Protein AF-0000000084497893 (afdb_homodimer)

Sequence (274 aa):
MIKIQNDPINIEDIQREIKDDYSGADVIFLGTVRKTDESKKNIKALYYESYDAMAEKSINKIIDDAKKMYDINKVCVIQRKGYVRLNEISIGIGVSSFHRKDAFMACEYIIDKIKELPPIWKKDIYDDGTEEWKSELMIKIQNDPINIEDIQREIKDDYSGADVIFLGTVRKTDESKKNIKALYYESYDAMAEKSINKIIDDAKKMYDINKVCVIQRKGYVRLNEISIGIGVSSFHRKDAFMACEYIIDKIKELPPIWKKDIYDDGTEEWKSEL

Solvent-accessible surface area (backbone atoms only — not comparable to full-atom values): 13638 Å² total; per-residue (Å²): 90,79,46,76,39,68,62,83,75,54,69,65,59,39,53,61,66,21,62,48,58,60,23,28,16,35,27,34,41,34,34,27,34,27,34,47,59,98,82,45,77,48,38,46,29,37,35,31,46,60,46,58,72,61,37,51,54,52,50,49,51,47,51,53,51,37,52,74,75,27,69,53,75,33,51,28,38,39,37,42,31,42,79,39,45,55,65,35,56,44,32,39,36,22,18,11,2,58,41,56,67,35,10,49,52,38,45,53,50,44,54,58,53,57,54,64,40,83,44,55,43,42,28,43,29,32,71,86,68,51,70,45,78,47,66,78,113,90,80,46,76,38,68,62,83,72,53,68,64,59,40,53,62,68,22,61,48,58,58,22,28,15,34,26,35,41,35,34,27,34,27,34,47,58,99,84,44,77,47,37,44,29,37,35,29,48,62,48,58,71,62,38,53,53,51,49,48,51,47,50,53,52,37,54,74,75,28,70,54,76,33,51,28,40,38,37,42,31,43,78,40,44,55,64,35,56,46,30,39,36,23,19,11,3,57,43,54,66,35,10,48,52,38,44,54,51,45,53,58,53,58,53,64,41,80,44,56,45,42,27,43,29,32,73,86,67,51,68,43,78,48,66,79,115

Organism: NCBI:txid312540

Foldseek 3Di:
DEEEEADFDDVVVQVVQADDPQFPAKDKDFDFAAQDDPPDGGFFWKAKFFPPVVLVVQLVVLLVVLVVVAAWDGKYKYAHHGIHGHGTTGIMMMTTHNDHVSRVVSRVSSVVSSLQDDRMWMWTAGPVGDIDTDRSD/DEEEEADFDDVVVQVVQADDPQFPAKDKDFDFAAQDDPPDGGFFWKAKFFPPVVLVVQLVVLLVVLVVVAAWDGKYKYAHHGIHGGGTTRIMMMTTHNDHVSRVVSRVSSVVVSLQDDGMWMWTAGPVGDIGTDRSD

Radius of gyration: 19.09 Å; Cα contacts (8 Å, |Δi|>4): 664; chains: 2; bounding box: 38×56×39 Å

InterPro domains:
  IPR003448 Molybdopterin biosynthesis MoaE [PF02391] (4-116)
  IPR003448 Molybdopterin biosynthesis MoaE [cd00756] (9-134)
  IPR036563 Molybdopterin biosynthesis MoaE subunit superfamily [G3DSA:3.90.1170.40] (1-137)
  IPR036563 Molybdopterin biosynthesis MoaE subunit superfamily [SSF54690] (2-135)

Nearest PDB structures (foldseek):
  4ap8-assembly1_A  TM=9.698E-01  e=1.129E-14  Homo sapiens
  2q5w-assembly1_E  TM=9.404E-01  e=1.846E-14  Staphylococcus aureus
  6jbz-assembly1_C  TM=8.705E-01  e=2.837E-14  Mycobacterium tuberculosis
  2omd-assembly1_B  TM=9.255E-01  e=2.839E-12  Aquifex aeolicus VF5
  2omd-assembly1_A  TM=9.201E-01  e=3.019E-12  Aquifex aeolicus VF5

Structure (mmCIF, N/CA/C/O backbone):
data_AF-0000000084497893-model_v1
#
loop_
_entity.id
_entity.type
_entity.pdbx_description
1 polymer 'Molybdenum cofactor biosynthesis protein MoaE'
#
loop_
_atom_site.group_PDB
_atom_site.id
_atom_site.type_symbol
_atom_site.label_atom_id
_atom_site.label_alt_id
_atom_site.label_comp_id
_atom_site.label_asym_id
_atom_site.label_entity_id
_atom_site.label_seq_id
_atom_site.pdbx_PDB_ins_code
_atom_site.Cartn_x
_atom_site.Cartn_y
_atom_site.Cartn_z
_atom_site.occupancy
_atom_site.B_iso_or_equiv
_atom_site.auth_seq_id
_atom_site.auth_comp_id
_atom_site.auth_asym_id
_atom_site.auth_atom_id
_atom_site.pdbx_PDB_model_num
ATOM 1 N N . MET A 1 1 ? 15.477 -5.523 -2.762 1 95.44 1 MET A N 1
ATOM 2 C CA . MET A 1 1 ? 15.414 -6.879 -2.221 1 95.44 1 MET A CA 1
ATOM 3 C C . MET A 1 1 ? 14.32 -7.691 -2.914 1 95.44 1 MET A C 1
ATOM 5 O O . MET A 1 1 ? 13.211 -7.199 -3.117 1 95.44 1 MET A O 1
ATOM 9 N N . ILE A 1 2 ? 14.688 -8.891 -3.279 1 98.44 2 ILE A N 1
ATOM 10 C CA . ILE A 1 2 ? 13.734 -9.828 -3.859 1 98.44 2 ILE A CA 1
ATOM 11 C C . ILE A 1 2 ? 13.773 -11.148 -3.09 1 98.44 2 ILE A C 1
ATOM 13 O O . ILE A 1 2 ? 14.844 -11.711 -2.859 1 98.44 2 ILE A O 1
ATOM 17 N N . LYS A 1 3 ? 12.695 -11.672 -2.68 1 98.25 3 LYS A N 1
ATOM 18 C CA . LYS A 1 3 ? 12.594 -12.977 -2.027 1 98.25 3 LYS A CA 1
ATOM 19 C C . LYS A 1 3 ? 11.438 -13.789 -2.598 1 98.25 3 LYS A C 1
ATOM 21 O O . LYS A 1 3 ? 10.336 -13.273 -2.773 1 98.25 3 LYS A O 1
ATOM 26 N N . ILE A 1 4 ? 11.68 -14.898 -2.9 1 98.12 4 ILE A N 1
ATOM 27 C CA . ILE A 1 4 ? 10.672 -15.914 -3.18 1 98.12 4 ILE A CA 1
ATOM 28 C C . ILE A 1 4 ? 10.68 -16.969 -2.074 1 98.12 4 ILE A C 1
ATOM 30 O O . ILE A 1 4 ? 11.703 -17.609 -1.83 1 98.12 4 ILE A O 1
ATOM 34 N N . GLN A 1 5 ? 9.516 -17.172 -1.462 1 98.5 5 GLN A N 1
ATOM 35 C CA . GLN A 1 5 ? 9.578 -17.969 -0.237 1 98.5 5 GLN A CA 1
ATOM 36 C C . GLN A 1 5 ? 8.273 -18.719 -0.003 1 98.5 5 GLN A C 1
ATOM 38 O O . GLN A 1 5 ? 7.23 -18.359 -0.554 1 98.5 5 GLN A O 1
ATOM 43 N N . ASN A 1 6 ? 8.328 -19.734 0.929 1 98.12 6 ASN A N 1
ATOM 44 C CA . ASN A 1 6 ? 7.137 -20.484 1.33 1 98.12 6 ASN A CA 1
ATOM 45 C C . ASN A 1 6 ? 6.457 -19.859 2.541 1 98.12 6 ASN A C 1
ATOM 47 O O . ASN A 1 6 ? 5.238 -19.953 2.695 1 98.12 6 ASN A O 1
ATOM 51 N N . ASP A 1 7 ? 7.184 -19.203 3.34 1 98.25 7 ASP A N 1
ATOM 52 C CA . ASP A 1 7 ? 6.684 -18.656 4.598 1 98.25 7 ASP A CA 1
ATOM 53 C C . ASP A 1 7 ? 5.746 -17.484 4.352 1 98.25 7 ASP A C 1
ATOM 55 O O . ASP A 1 7 ? 5.883 -16.766 3.354 1 98.25 7 ASP A O 1
ATOM 59 N N . PRO A 1 8 ? 4.828 -17.266 5.301 1 98.56 8 PRO A N 1
ATOM 60 C CA . PRO A 1 8 ? 3.932 -16.125 5.18 1 98.56 8 PRO A CA 1
ATOM 61 C C . PRO A 1 8 ? 4.684 -14.797 5.062 1 98.56 8 PRO A C 1
ATOM 63 O O . PRO A 1 8 ? 5.754 -14.633 5.656 1 98.56 8 PRO A O 1
ATOM 66 N N . ILE A 1 9 ? 4.184 -13.875 4.328 1 98.69 9 ILE A N 1
ATOM 67 C CA . ILE A 1 9 ? 4.758 -12.547 4.168 1 98.69 9 ILE A CA 1
ATOM 68 C C . ILE A 1 9 ? 4.336 -11.656 5.34 1 98.69 9 ILE A C 1
ATOM 70 O O . ILE A 1 9 ? 3.152 -11.594 5.684 1 98.69 9 ILE A O 1
ATOM 74 N N . ASN A 1 10 ? 5.277 -11.086 5.938 1 98.44 10 ASN A N 1
ATOM 75 C CA . ASN A 1 10 ? 5.047 -10.094 6.984 1 98.44 10 ASN A CA 1
ATOM 76 C C . ASN A 1 10 ? 5.227 -8.672 6.461 1 98.44 10 ASN A C 1
ATOM 78 O O . ASN A 1 10 ? 6.309 -8.305 6 1 98.44 10 ASN A O 1
ATOM 82 N N . ILE A 1 11 ? 4.238 -7.867 6.605 1 98.69 11 ILE A N 1
ATOM 83 C CA . ILE A 1 11 ? 4.254 -6.52 6.055 1 98.69 11 ILE A CA 1
ATOM 84 C C . ILE A 1 11 ? 5.359 -5.703 6.719 1 98.69 11 ILE A C 1
ATOM 86 O O . ILE A 1 11 ? 5.949 -4.82 6.09 1 98.69 11 ILE A O 1
ATOM 90 N N . GLU A 1 12 ? 5.684 -5.98 7.926 1 98.38 12 GLU A N 1
ATOM 91 C CA . GLU A 1 12 ? 6.734 -5.254 8.633 1 98.38 12 GLU A CA 1
ATOM 92 C C . GLU A 1 12 ? 8.094 -5.5 7.988 1 98.38 12 GLU A C 1
ATOM 94 O O . GLU A 1 12 ? 8.961 -4.621 8 1 98.38 12 GLU A O 1
ATOM 99 N N . ASP A 1 13 ? 8.281 -6.738 7.457 1 98.38 13 ASP A N 1
ATOM 100 C CA . ASP A 1 13 ? 9.516 -7.023 6.742 1 98.38 13 ASP A CA 1
ATOM 101 C C . ASP A 1 13 ? 9.672 -6.117 5.52 1 98.38 13 ASP A C 1
ATOM 103 O O . ASP A 1 13 ? 10.758 -5.602 5.258 1 98.38 13 ASP A O 1
ATOM 107 N N . ILE A 1 14 ? 8.602 -5.895 4.789 1 98.88 14 ILE A N 1
ATOM 108 C CA . ILE A 1 14 ? 8.609 -5.031 3.611 1 98.88 14 ILE A CA 1
ATOM 109 C C . ILE A 1 14 ? 8.906 -3.592 4.031 1 98.88 14 ILE A C 1
ATOM 111 O O . ILE A 1 14 ? 9.781 -2.939 3.461 1 98.88 14 ILE A O 1
ATOM 115 N N . GLN A 1 15 ? 8.141 -3.154 5.062 1 98.69 15 GLN A N 1
ATOM 116 C CA . GLN A 1 15 ? 8.328 -1.796 5.562 1 98.69 15 GLN A CA 1
ATOM 117 C C . GLN A 1 15 ? 9.789 -1.551 5.953 1 98.69 15 GLN A C 1
ATOM 119 O O . GLN A 1 15 ? 10.352 -0.505 5.629 1 98.69 15 GLN A O 1
ATOM 124 N N . ARG A 1 16 ? 10.367 -2.52 6.695 1 98.31 16 ARG A N 1
ATOM 125 C CA . ARG A 1 16 ? 11.75 -2.4 7.137 1 98.31 16 ARG A CA 1
ATOM 126 C C . ARG A 1 16 ? 12.703 -2.311 5.945 1 98.31 16 ARG A C 1
ATOM 128 O O . ARG A 1 16 ? 13.656 -1.527 5.961 1 98.31 16 ARG A O 1
ATOM 135 N N . GLU A 1 17 ? 12.461 -3.102 4.953 1 98.69 17 GLU A N 1
ATOM 136 C CA . GLU A 1 17 ? 13.367 -3.205 3.814 1 98.69 17 GLU A CA 1
ATOM 137 C C . GLU A 1 17 ? 13.352 -1.927 2.979 1 98.69 17 GLU A C 1
ATOM 139 O O . GLU A 1 17 ? 14.344 -1.588 2.334 1 98.69 17 GLU A O 1
ATOM 144 N N . ILE A 1 18 ? 12.234 -1.168 3.004 1 98.75 18 ILE A N 1
ATOM 145 C CA . ILE A 1 18 ? 12.164 -0.016 2.111 1 98.75 18 ILE A CA 1
ATOM 146 C C . ILE A 1 18 ? 12.352 1.271 2.912 1 98.75 18 ILE A C 1
ATOM 148 O O . ILE A 1 18 ? 12.219 2.371 2.371 1 98.75 18 ILE A O 1
ATOM 152 N N . LYS A 1 19 ? 12.594 1.14 4.16 1 98.12 19 LYS A N 1
ATOM 153 C CA . LYS A 1 19 ? 12.875 2.316 4.977 1 98.12 19 LYS A CA 1
ATOM 154 C C . LYS A 1 19 ? 14.055 3.105 4.418 1 98.12 19 LYS A C 1
ATOM 156 O O . LYS A 1 19 ? 15.094 2.529 4.086 1 98.12 19 LYS A O 1
ATOM 161 N N . ASP A 1 20 ? 13.906 4.406 4.27 1 97.44 20 ASP A N 1
ATOM 162 C CA . ASP A 1 20 ? 14.914 5.273 3.668 1 97.44 20 ASP A CA 1
ATOM 163 C C . ASP A 1 20 ? 14.828 6.688 4.238 1 97.44 20 ASP A C 1
ATOM 165 O O . ASP A 1 20 ? 13.758 7.293 4.262 1 97.44 20 ASP A O 1
ATOM 169 N N . ASP A 1 21 ? 15.938 7.219 4.566 1 95.38 21 ASP A N 1
ATOM 170 C CA . ASP A 1 21 ? 15.992 8.508 5.254 1 95.38 21 ASP A CA 1
ATOM 171 C C . ASP A 1 21 ? 15.547 9.641 4.336 1 95.38 21 ASP A C 1
ATOM 173 O O . ASP A 1 21 ? 15.164 10.719 4.805 1 95.38 21 ASP A O 1
ATOM 177 N N . TYR A 1 22 ? 15.609 9.383 3.115 1 95.62 22 TYR A N 1
ATOM 178 C CA . TYR A 1 22 ? 15.367 10.461 2.17 1 95.62 22 TYR A CA 1
ATOM 179 C C . TYR A 1 22 ? 14 10.312 1.507 1 95.62 22 TYR A C 1
ATOM 181 O O . TYR A 1 22 ? 13.594 11.164 0.707 1 95.62 22 TYR A O 1
ATOM 189 N N . SER A 1 23 ? 13.297 9.266 1.875 1 97.44 23 SER A N 1
ATOM 190 C CA . SER A 1 23 ? 11.992 9.023 1.275 1 97.44 23 SER A CA 1
ATOM 191 C C . SER A 1 23 ? 10.867 9.578 2.15 1 97.44 23 SER A C 1
ATOM 193 O O . SER A 1 23 ? 10.852 9.352 3.361 1 97.44 23 SER A O 1
ATOM 195 N N . GLY A 1 24 ? 10 10.273 1.525 1 97.5 24 GLY A N 1
ATOM 196 C CA . GLY A 1 24 ? 8.828 10.773 2.229 1 97.5 24 GLY A CA 1
ATOM 197 C C . GLY A 1 24 ? 7.574 9.969 1.948 1 97.5 24 GLY A C 1
ATOM 198 O O . GLY A 1 24 ? 6.52 10.227 2.533 1 97.5 24 GLY A O 1
ATOM 199 N N . ALA A 1 25 ? 7.73 9.031 1.017 1 98.62 25 ALA A N 1
ATOM 200 C CA . ALA A 1 25 ? 6.574 8.242 0.602 1 98.62 25 ALA A CA 1
ATOM 201 C C . ALA A 1 25 ? 6.934 6.762 0.472 1 98.62 25 ALA A C 1
ATOM 203 O O . ALA A 1 25 ? 7.926 6.414 -0.176 1 98.62 25 ALA A O 1
ATOM 204 N N . ASP A 1 26 ? 6.227 5.941 1.132 1 98.88 26 ASP A N 1
ATOM 205 C CA . ASP A 1 26 ? 6.25 4.496 0.934 1 98.88 26 ASP A CA 1
ATOM 206 C C . ASP A 1 26 ? 4.91 3.99 0.406 1 98.88 26 ASP A C 1
ATOM 208 O O . ASP A 1 26 ? 3.857 4.301 0.972 1 98.88 26 ASP A O 1
ATOM 212 N N . VAL A 1 27 ? 4.949 3.254 -0.633 1 99 27 VAL A N 1
ATOM 213 C CA . VAL A 1 27 ? 3.762 2.578 -1.144 1 99 27 VAL A CA 1
ATOM 214 C C . VAL A 1 27 ? 3.965 1.066 -1.096 1 99 27 VAL A C 1
ATOM 216 O O . VAL A 1 27 ? 4.98 0.555 -1.576 1 99 27 VAL A O 1
ATOM 219 N N . ILE A 1 28 ? 3.027 0.396 -0.482 1 99 28 ILE A N 1
ATOM 220 C CA . ILE A 1 28 ? 3.08 -1.055 -0.34 1 99 28 ILE A CA 1
ATOM 221 C C . ILE A 1 28 ? 1.841 -1.681 -0.976 1 99 28 ILE A C 1
ATOM 223 O O . ILE A 1 28 ? 0.715 -1.249 -0.713 1 99 28 ILE A O 1
ATOM 227 N N . PHE A 1 29 ? 2.027 -2.564 -1.782 1 98.94 29 PHE A N 1
ATOM 228 C CA . PHE A 1 29 ? 0.975 -3.381 -2.375 1 98.94 29 PHE A CA 1
ATOM 229 C C . PHE A 1 29 ? 0.994 -4.793 -1.803 1 98.94 29 PHE A C 1
ATOM 231 O O . PHE A 1 29 ? 2.053 -5.418 -1.715 1 98.94 29 PHE A O 1
ATOM 238 N N . LEU A 1 30 ? -0.103 -5.301 -1.467 1 98.94 30 LEU A N 1
ATOM 239 C CA . LEU A 1 30 ? -0.286 -6.684 -1.036 1 98.94 30 LEU A CA 1
ATOM 240 C C . LEU A 1 30 ? -1.337 -7.383 -1.891 1 98.94 30 LEU A C 1
ATOM 242 O O . LEU A 1 30 ? -2.5 -6.973 -1.914 1 98.94 30 LEU A O 1
ATOM 246 N N . GLY A 1 31 ? -0.945 -8.375 -2.59 1 98.62 31 GLY A N 1
ATOM 247 C CA . GLY A 1 31 ? -1.906 -9.297 -3.18 1 98.62 31 GLY A CA 1
ATOM 248 C C . GLY A 1 31 ? -2.41 -10.336 -2.205 1 98.62 31 GLY A C 1
ATOM 249 O O . GLY A 1 31 ? -1.619 -11.07 -1.605 1 98.62 31 GLY A O 1
ATOM 250 N N . THR A 1 32 ? -3.666 -10.445 -2.062 1 97.94 32 THR A N 1
ATOM 251 C CA . THR A 1 32 ? -4.246 -11.375 -1.102 1 97.94 32 THR A CA 1
ATOM 252 C C . THR A 1 32 ? -5.207 -12.336 -1.793 1 97.94 32 THR A C 1
ATOM 254 O O . THR A 1 32 ? -5.836 -11.984 -2.793 1 97.94 32 THR A O 1
ATOM 257 N N . VAL A 1 33 ? -5.27 -13.531 -1.232 1 96.75 33 VAL A N 1
ATOM 258 C CA . V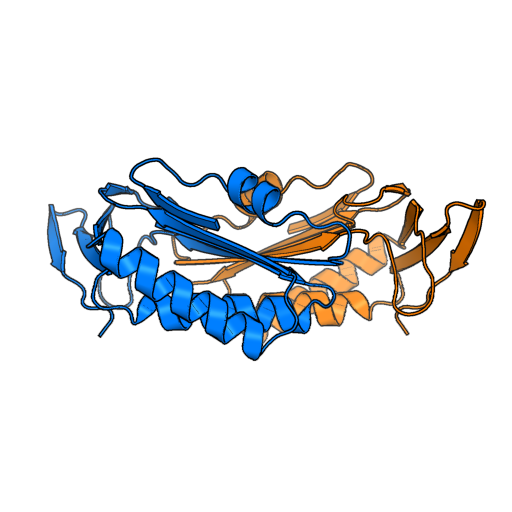AL A 1 33 ? -6.184 -14.516 -1.795 1 96.75 33 VAL A CA 1
ATOM 259 C C . VAL A 1 33 ? -7.621 -14.148 -1.438 1 96.75 33 VAL A C 1
ATOM 261 O O . VAL A 1 33 ? -7.965 -14.039 -0.259 1 96.75 33 VAL A O 1
ATOM 264 N N . ARG A 1 34 ? -8.367 -13.922 -2.41 1 95.25 34 ARG A N 1
ATOM 265 C CA . ARG A 1 34 ? -9.75 -13.531 -2.195 1 95.25 34 ARG A CA 1
ATOM 266 C C . ARG A 1 34 ? -10.672 -14.75 -2.221 1 95.25 34 ARG A C 1
ATOM 268 O O . ARG A 1 34 ? -10.336 -15.773 -2.814 1 95.25 34 ARG A O 1
ATOM 275 N N . LYS A 1 35 ? -11.836 -14.57 -1.708 1 93.69 35 LYS A N 1
ATOM 276 C CA . LYS A 1 35 ? -12.812 -15.641 -1.57 1 93.69 35 LYS A CA 1
ATOM 277 C C . LYS A 1 35 ? -13.422 -16.016 -2.922 1 93.69 35 LYS A C 1
ATOM 279 O O . LYS A 1 35 ? -13.797 -17.156 -3.146 1 93.69 35 LYS A O 1
ATOM 284 N N . THR A 1 36 ? -13.609 -14.969 -3.762 1 88.38 36 THR A N 1
ATOM 285 C CA . THR A 1 36 ? -14.227 -15.195 -5.062 1 88.38 36 THR A CA 1
ATOM 286 C C . THR A 1 36 ? -13.422 -14.531 -6.172 1 88.38 36 THR A C 1
ATOM 288 O O . THR A 1 36 ? -12.648 -13.602 -5.914 1 88.38 36 THR A O 1
ATOM 291 N N . ASP A 1 37 ? -13.469 -15.266 -7.328 1 80.5 37 ASP A N 1
ATOM 292 C CA . ASP A 1 37 ? -12.969 -14.586 -8.523 1 80.5 37 ASP A CA 1
ATOM 293 C C . ASP A 1 37 ? -14.125 -14.203 -9.453 1 80.5 37 ASP A C 1
ATOM 295 O O . ASP A 1 37 ? -15.289 -14.219 -9.047 1 80.5 37 ASP A O 1
ATOM 299 N N . GLU A 1 38 ? -13.805 -13.602 -10.5 1 72.75 38 GLU A N 1
ATOM 300 C CA . GLU A 1 38 ? -14.844 -13.125 -11.414 1 72.75 38 GLU A CA 1
ATOM 301 C C . GLU A 1 38 ? -15.781 -14.258 -11.828 1 72.75 38 GLU A C 1
ATOM 303 O O . GLU A 1 38 ? -16.953 -14.023 -12.148 1 72.75 38 GLU A O 1
ATOM 308 N N . SER A 1 39 ? -15.273 -15.391 -11.805 1 68.06 39 SER A N 1
ATOM 309 C CA . SER A 1 39 ? -16.031 -16.484 -12.406 1 68.06 39 SER A CA 1
ATOM 310 C C . SER A 1 39 ? -16.562 -17.438 -11.352 1 68.06 39 SER A C 1
ATOM 312 O O . SER A 1 39 ? -17.625 -18.047 -11.523 1 68.06 39 SER A O 1
ATOM 314 N N . LYS A 1 40 ? -15.719 -17.703 -10.445 1 71.06 40 LYS A N 1
ATOM 315 C CA . LYS A 1 40 ? -16.078 -18.781 -9.539 1 71.06 40 LYS A CA 1
ATOM 316 C C . LYS A 1 40 ? -16.094 -18.312 -8.086 1 71.06 40 LYS A C 1
ATOM 318 O O . LYS A 1 40 ? -15.273 -17.469 -7.695 1 71.06 40 LYS A O 1
ATOM 323 N N . LYS A 1 41 ? -17.031 -18.922 -7.566 1 72.88 41 LYS A N 1
ATOM 324 C CA . LYS A 1 41 ? -17.203 -18.656 -6.145 1 72.88 41 LYS A CA 1
ATOM 325 C C . LYS A 1 41 ? -16.531 -19.719 -5.285 1 72.88 41 LYS A C 1
ATOM 327 O O . LYS A 1 41 ? -16.219 -20.797 -5.773 1 72.88 41 LYS A O 1
ATOM 332 N N . ASN A 1 42 ? -15.977 -19.328 -4.133 1 87.12 42 ASN A N 1
ATOM 333 C CA . ASN A 1 42 ? -15.562 -20.156 -3.008 1 87.12 42 ASN A CA 1
ATOM 334 C C . ASN A 1 42 ? -14.117 -20.641 -3.164 1 87.12 42 ASN A C 1
ATOM 336 O O . ASN A 1 42 ? -13.844 -21.844 -3.121 1 87.12 42 ASN A O 1
ATOM 340 N N . ILE A 1 43 ? -13.227 -19.859 -3.445 1 91.88 43 ILE A N 1
ATOM 341 C CA . ILE A 1 43 ? -11.797 -20.141 -3.42 1 91.88 43 ILE A CA 1
ATOM 342 C C . ILE A 1 43 ? -11.352 -20.422 -1.986 1 91.88 43 ILE A C 1
ATOM 344 O O . ILE A 1 43 ? -11.625 -19.625 -1.081 1 91.88 43 ILE A O 1
ATOM 348 N N . LYS A 1 44 ? -10.742 -21.562 -1.855 1 93 44 LYS A N 1
ATOM 349 C CA . LYS A 1 44 ? -10.203 -21.938 -0.556 1 93 44 LYS A CA 1
ATOM 350 C C . LYS A 1 44 ? -8.766 -21.453 -0.394 1 93 44 LYS A C 1
ATOM 352 O O . LYS A 1 44 ? -8.367 -21.031 0.692 1 93 44 LYS A O 1
ATOM 357 N N . ALA A 1 45 ? -8.055 -21.609 -1.507 1 95.88 45 ALA A N 1
ATOM 358 C CA . ALA A 1 45 ? -6.633 -21.281 -1.5 1 95.88 45 ALA A CA 1
ATOM 359 C C . ALA A 1 45 ? -6.09 -21.172 -2.922 1 95.88 45 ALA A C 1
ATOM 361 O O . ALA A 1 45 ? -6.773 -21.516 -3.885 1 95.88 45 ALA A O 1
ATOM 362 N N . LEU A 1 46 ? -4.906 -20.609 -2.914 1 95.81 46 LEU A N 1
ATOM 363 C CA . LEU A 1 46 ? -4.117 -20.656 -4.141 1 95.81 46 LEU A CA 1
ATOM 364 C C . LEU A 1 46 ? -2.799 -21.391 -3.908 1 95.81 46 LEU A C 1
ATOM 366 O O . LEU A 1 46 ? -2.262 -21.375 -2.799 1 95.81 46 LEU A O 1
ATOM 370 N N . TYR A 1 47 ? -2.369 -22.016 -4.914 1 96.19 47 TYR A N 1
ATOM 371 C CA . TYR A 1 47 ? -1.048 -22.625 -4.902 1 96.19 47 TYR A CA 1
ATOM 372 C C . TYR A 1 47 ? -0.135 -21.984 -5.938 1 96.19 47 TYR A C 1
ATOM 374 O O . TYR A 1 47 ? -0.454 -21.969 -7.129 1 96.19 47 TYR A O 1
ATOM 382 N N . TYR A 1 48 ? 1.019 -21.531 -5.445 1 96.44 48 TYR A N 1
ATOM 383 C CA . TYR A 1 48 ? 1.949 -20.844 -6.34 1 96.44 48 TYR A CA 1
ATOM 384 C C . TYR A 1 48 ? 3.182 -21.703 -6.602 1 96.44 48 TYR A C 1
ATOM 386 O O . TYR A 1 48 ? 3.721 -22.328 -5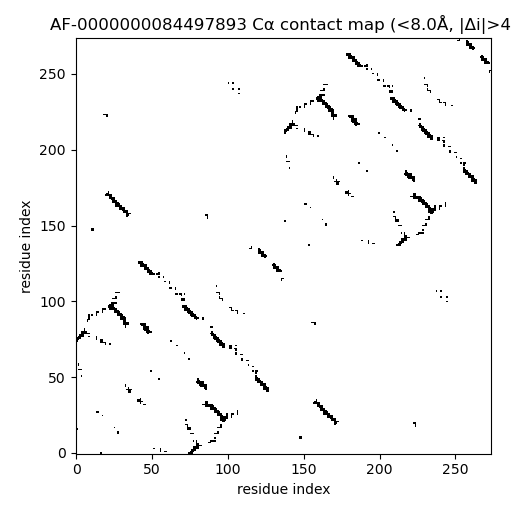.68 1 96.44 48 TYR A O 1
ATOM 394 N N . GLU A 1 49 ? 3.564 -21.656 -7.84 1 95.06 49 GLU A N 1
ATOM 395 C CA . GLU A 1 49 ? 4.84 -22.234 -8.258 1 95.06 49 GLU A CA 1
ATOM 396 C C . GLU A 1 49 ? 5.668 -21.234 -9.047 1 95.06 49 GLU A C 1
ATOM 398 O O . GLU A 1 49 ? 5.117 -20.344 -9.703 1 95.06 49 GLU A O 1
ATOM 403 N N . SER A 1 50 ? 6.98 -21.375 -8.883 1 95.06 50 SER A N 1
ATOM 404 C CA . SER A 1 50 ? 7.863 -20.484 -9.625 1 95.06 50 SER A CA 1
ATOM 405 C C . SER A 1 50 ? 9.172 -21.188 -9.992 1 95.06 50 SER A C 1
ATOM 407 O O . SER A 1 50 ? 9.625 -22.078 -9.273 1 95.06 50 SER A O 1
ATOM 409 N N . TYR A 1 51 ? 9.617 -20.906 -11.172 1 96.62 51 TYR A N 1
ATOM 410 C CA . TYR A 1 51 ? 11.039 -21.125 -11.406 1 96.62 51 TYR A CA 1
ATOM 411 C C . TYR A 1 51 ? 11.867 -20.016 -10.781 1 96.62 51 TYR A C 1
ATOM 413 O O . TYR A 1 51 ? 12.109 -18.984 -11.414 1 96.62 51 TYR A O 1
ATOM 421 N N . ASP A 1 52 ? 12.398 -20.297 -9.656 1 97.12 52 ASP A N 1
ATOM 422 C CA . ASP A 1 52 ? 12.828 -19.234 -8.742 1 97.12 52 ASP A CA 1
ATOM 423 C C . ASP A 1 52 ? 13.922 -18.375 -9.367 1 97.12 52 ASP A C 1
ATOM 425 O O . ASP A 1 52 ? 13.828 -17.156 -9.375 1 97.12 52 ASP A O 1
ATOM 429 N N . ALA A 1 53 ? 14.914 -19.047 -9.922 1 97.56 53 ALA A N 1
ATOM 430 C CA . ALA A 1 53 ? 16.062 -18.312 -10.453 1 97.56 53 ALA A CA 1
ATOM 431 C C . ALA A 1 53 ? 15.625 -17.391 -11.586 1 97.56 53 ALA A C 1
ATOM 433 O O . ALA A 1 53 ? 16.031 -16.219 -11.641 1 97.56 53 ALA A O 1
ATOM 434 N N . MET A 1 54 ? 14.836 -17.859 -12.461 1 97.44 54 MET A N 1
ATOM 435 C CA . MET A 1 54 ? 14.359 -17.062 -13.594 1 97.44 54 MET A CA 1
ATOM 436 C C . MET A 1 54 ? 13.398 -15.977 -13.125 1 97.44 54 MET A C 1
ATOM 438 O O . MET A 1 54 ? 13.43 -14.852 -13.625 1 97.44 54 MET A O 1
ATOM 442 N N . ALA A 1 55 ? 12.555 -16.312 -12.18 1 97.44 55 ALA A N 1
ATOM 443 C CA . ALA A 1 55 ? 11.625 -15.336 -11.625 1 97.44 55 ALA A CA 1
ATOM 444 C C . ALA A 1 55 ? 12.367 -14.172 -10.984 1 97.44 55 ALA A C 1
ATOM 446 O O . ALA A 1 55 ? 12.039 -13.008 -11.234 1 97.44 55 ALA A O 1
ATOM 447 N N . GLU A 1 56 ? 13.328 -14.508 -10.211 1 98.06 56 GLU A N 1
ATOM 448 C CA . GLU A 1 56 ? 14.109 -13.477 -9.547 1 98.06 56 GLU A CA 1
ATOM 449 C C . GLU A 1 56 ? 14.812 -12.578 -10.562 1 98.06 56 GLU A C 1
ATOM 451 O O . GLU A 1 56 ? 14.852 -11.359 -10.398 1 98.06 56 GLU A O 1
ATOM 456 N N . LYS A 1 57 ? 15.398 -13.227 -11.531 1 98.12 57 LYS A N 1
ATOM 457 C CA . LYS A 1 57 ? 16.078 -12.461 -12.578 1 98.12 57 LYS A CA 1
ATOM 458 C C . LYS A 1 57 ? 15.102 -11.523 -13.281 1 98.12 57 LYS A C 1
ATOM 460 O O . LYS A 1 57 ? 15.422 -10.359 -13.539 1 98.12 57 LYS A O 1
ATOM 465 N N . SER A 1 58 ? 13.938 -12.039 -13.625 1 98.12 58 SER A N 1
ATOM 466 C CA . SER A 1 58 ? 12.922 -11.25 -14.312 1 98.12 58 SER A CA 1
ATOM 467 C C . SER A 1 58 ? 12.43 -10.102 -13.438 1 98.12 58 SER A C 1
ATOM 469 O O . SER A 1 58 ? 12.258 -8.977 -13.914 1 98.12 58 SER A O 1
ATOM 471 N N . ILE A 1 59 ? 12.234 -10.336 -12.172 1 98.62 59 ILE A N 1
ATOM 472 C CA . ILE A 1 59 ? 11.781 -9.305 -11.25 1 98.62 59 ILE A CA 1
ATOM 473 C C . ILE A 1 59 ? 12.859 -8.227 -11.117 1 98.62 59 ILE A C 1
ATOM 475 O O . ILE A 1 59 ? 12.547 -7.031 -11.094 1 98.62 59 ILE A O 1
ATOM 479 N N . ASN A 1 60 ? 14.047 -8.695 -11.07 1 98.62 60 ASN A N 1
ATOM 480 C CA . ASN A 1 60 ? 15.141 -7.742 -10.992 1 98.62 60 ASN A CA 1
ATOM 481 C C . ASN A 1 60 ? 15.148 -6.801 -12.195 1 98.62 60 ASN A C 1
ATOM 483 O O . ASN A 1 60 ? 15.383 -5.598 -12.047 1 98.62 60 ASN A O 1
ATOM 487 N N . LYS A 1 61 ? 14.953 -7.359 -13.305 1 98.56 61 LYS A N 1
ATOM 488 C CA . LYS A 1 61 ? 14.898 -6.543 -14.516 1 98.56 61 LYS A CA 1
ATOM 489 C C . LYS A 1 61 ? 13.75 -5.539 -14.453 1 98.56 61 LYS A C 1
ATOM 491 O O . LYS A 1 61 ? 13.906 -4.383 -14.852 1 98.56 61 LYS A O 1
ATOM 496 N N . ILE A 1 62 ? 12.617 -5.945 -14.008 1 98.75 62 ILE A N 1
ATOM 497 C CA . ILE A 1 62 ? 11.453 -5.09 -13.867 1 98.75 62 ILE A CA 1
ATOM 498 C C . ILE A 1 62 ? 11.766 -3.936 -12.914 1 98.75 62 ILE A C 1
ATOM 500 O O . ILE A 1 62 ? 11.438 -2.783 -13.195 1 98.75 62 ILE A O 1
ATOM 504 N N . ILE A 1 63 ? 12.438 -4.254 -11.805 1 98.88 63 ILE A N 1
ATOM 505 C CA . ILE A 1 63 ? 12.805 -3.244 -10.82 1 98.88 63 ILE A CA 1
ATOM 506 C C . ILE A 1 63 ? 13.789 -2.252 -11.43 1 98.88 63 ILE A C 1
ATOM 508 O O . ILE A 1 63 ? 13.656 -1.04 -11.25 1 98.88 63 ILE A O 1
ATOM 512 N N . ASP A 1 64 ? 14.734 -2.789 -12.156 1 98.75 64 ASP A N 1
ATOM 513 C CA . ASP A 1 64 ? 15.711 -1.929 -12.82 1 98.75 64 ASP A CA 1
ATOM 514 C C . ASP A 1 64 ? 15.031 -0.989 -13.812 1 98.75 64 ASP A C 1
ATOM 516 O O . ASP A 1 64 ? 15.375 0.191 -13.898 1 98.75 64 ASP A O 1
ATOM 520 N N . ASP A 1 65 ? 14.117 -1.49 -14.594 1 98.81 65 ASP A N 1
ATOM 521 C CA . ASP A 1 65 ? 13.359 -0.667 -15.531 1 98.81 65 ASP A CA 1
ATOM 522 C C . ASP A 1 65 ? 12.555 0.403 -14.805 1 98.81 65 ASP A C 1
ATOM 524 O O . ASP A 1 65 ? 12.492 1.551 -15.25 1 98.81 65 ASP A O 1
ATOM 528 N N . ALA A 1 66 ? 11.922 0.005 -13.688 1 98.88 66 ALA A N 1
ATOM 529 C CA . ALA A 1 66 ? 11.172 0.969 -12.891 1 98.88 66 ALA A CA 1
ATOM 530 C C . ALA A 1 66 ? 12.07 2.107 -12.414 1 98.88 66 ALA A C 1
ATOM 532 O O . ALA A 1 66 ? 11.672 3.275 -12.445 1 98.88 66 ALA A O 1
ATOM 533 N N . LYS A 1 67 ? 13.258 1.779 -12.008 1 98.69 67 LYS A N 1
ATOM 534 C CA . LYS A 1 67 ? 14.203 2.77 -11.492 1 98.69 67 LYS A CA 1
ATOM 535 C C . LYS A 1 67 ? 14.633 3.738 -12.586 1 98.69 67 LYS A C 1
ATOM 537 O O . LYS A 1 67 ? 15.016 4.875 -12.305 1 98.69 67 LYS A O 1
ATOM 542 N N . LYS A 1 68 ? 14.594 3.291 -13.805 1 98.69 68 LYS A N 1
ATOM 543 C CA . LYS A 1 68 ? 14.93 4.156 -14.93 1 98.69 68 LYS A CA 1
ATOM 544 C C . LYS A 1 68 ? 13.789 5.129 -15.234 1 98.69 68 LYS A C 1
ATOM 546 O O . LYS A 1 68 ? 14.031 6.238 -15.719 1 98.69 68 LYS A O 1
ATOM 551 N N . MET A 1 69 ? 12.578 4.742 -14.914 1 98.81 69 MET A N 1
ATOM 552 C CA . MET A 1 69 ? 11.398 5.508 -15.297 1 98.81 69 MET A CA 1
ATOM 553 C C . MET A 1 69 ? 10.938 6.414 -14.164 1 98.81 69 MET A C 1
ATOM 555 O O . MET A 1 69 ? 10.359 7.477 -14.406 1 98.81 69 MET A O 1
ATOM 559 N N . TYR A 1 70 ? 11.164 5.98 -13 1 98.81 70 TYR A N 1
ATOM 560 C CA . TYR A 1 70 ? 10.656 6.68 -11.82 1 98.81 70 TYR A CA 1
ATOM 561 C C . TYR A 1 70 ? 11.781 6.965 -10.836 1 98.81 70 TYR A C 1
ATOM 563 O O . TYR A 1 70 ? 12.727 6.188 -10.719 1 98.81 70 TYR A O 1
ATOM 571 N N . ASP A 1 71 ? 11.727 8.078 -10.125 1 98.62 71 ASP A N 1
ATOM 572 C CA . ASP A 1 71 ? 12.703 8.445 -9.109 1 98.62 71 ASP A CA 1
ATOM 573 C C . ASP A 1 71 ? 12.383 7.781 -7.77 1 98.62 71 ASP A C 1
ATOM 575 O O . ASP A 1 71 ? 11.789 8.406 -6.891 1 98.62 71 ASP A O 1
ATOM 579 N N . ILE A 1 72 ? 12.82 6.535 -7.598 1 98.81 72 ILE A N 1
ATOM 580 C CA . ILE A 1 72 ? 12.508 5.746 -6.414 1 98.81 72 ILE A CA 1
ATOM 581 C C . ILE A 1 72 ? 13.797 5.328 -5.715 1 98.81 72 ILE A C 1
ATOM 583 O O . ILE A 1 72 ? 14.844 5.203 -6.355 1 98.81 72 ILE A O 1
ATOM 587 N N . ASN A 1 73 ? 13.789 5.113 -4.449 1 98.44 73 ASN A N 1
ATOM 588 C CA . ASN A 1 73 ? 14.969 4.852 -3.643 1 98.44 73 ASN A CA 1
ATOM 589 C C . ASN A 1 73 ? 15.141 3.359 -3.367 1 98.44 73 ASN A C 1
ATOM 591 O O . ASN A 1 73 ? 16.188 2.781 -3.676 1 98.44 73 ASN A O 1
ATOM 595 N N . LYS A 1 74 ? 14.141 2.75 -2.775 1 98.81 74 LYS A N 1
ATOM 596 C CA . LYS A 1 74 ? 14.227 1.336 -2.426 1 98.81 74 LYS A CA 1
ATOM 597 C C . LYS A 1 74 ? 13.016 0.565 -2.943 1 98.81 74 LYS A C 1
ATOM 599 O O . LYS A 1 74 ? 11.922 1.127 -3.076 1 98.81 74 LYS A O 1
ATOM 604 N N . VAL A 1 75 ? 13.258 -0.678 -3.26 1 98.94 75 VAL A N 1
ATOM 605 C CA . VAL A 1 75 ? 12.211 -1.591 -3.703 1 98.94 75 VAL A CA 1
ATOM 606 C C . VAL A 1 75 ? 12.375 -2.943 -3.012 1 98.94 75 VAL A C 1
ATOM 608 O O . VAL A 1 75 ? 13.492 -3.434 -2.854 1 98.94 75 VAL A O 1
ATOM 611 N N . CYS A 1 76 ? 11.281 -3.455 -2.58 1 98.94 76 CYS A N 1
ATOM 612 C CA . CYS A 1 76 ? 11.211 -4.805 -2.031 1 98.94 76 CYS A CA 1
ATOM 613 C C . CYS A 1 76 ? 10.086 -5.602 -2.674 1 98.94 76 CYS A C 1
ATOM 615 O O . CYS A 1 76 ? 8.969 -5.098 -2.818 1 98.94 76 CYS A O 1
ATOM 617 N N . VAL A 1 77 ? 10.383 -6.773 -3.107 1 98.94 77 VAL A N 1
ATOM 618 C CA . VAL A 1 77 ? 9.383 -7.691 -3.633 1 98.94 77 VAL A CA 1
ATOM 619 C C . VAL A 1 77 ? 9.492 -9.039 -2.92 1 98.94 77 VAL A C 1
ATOM 621 O O . VAL A 1 77 ? 10.562 -9.656 -2.9 1 98.94 77 VAL A O 1
ATOM 624 N N . ILE A 1 78 ? 8.414 -9.492 -2.371 1 98.88 78 ILE A N 1
ATOM 625 C CA . ILE A 1 78 ? 8.344 -10.82 -1.769 1 98.88 78 ILE A CA 1
ATOM 626 C C . ILE A 1 78 ? 7.199 -11.609 -2.404 1 98.88 78 ILE A C 1
ATOM 628 O O . ILE A 1 78 ? 6.043 -11.188 -2.359 1 98.88 78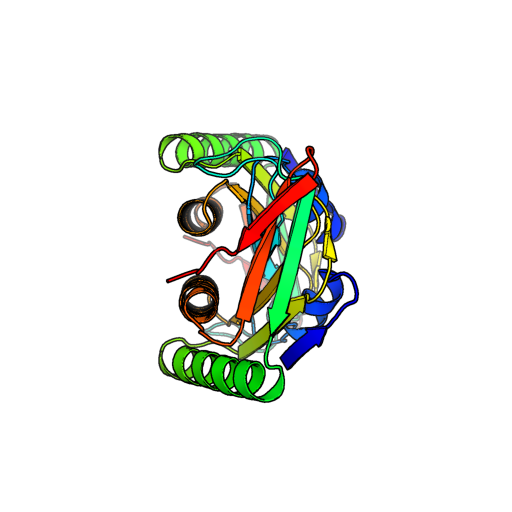 ILE A O 1
ATO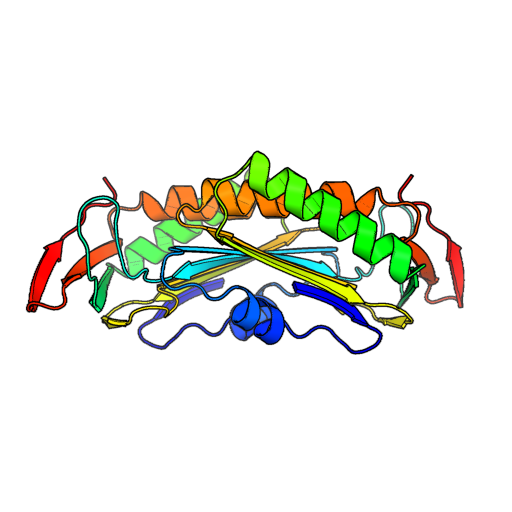M 632 N N . GLN A 1 79 ? 7.531 -12.672 -2.938 1 98.75 79 GLN A N 1
ATOM 633 C CA . GLN A 1 79 ? 6.574 -13.586 -3.557 1 98.75 79 GLN A CA 1
ATOM 634 C C . GLN A 1 79 ? 6.469 -14.891 -2.773 1 98.75 79 GLN A C 1
ATOM 636 O O . GLN A 1 79 ? 7.477 -15.555 -2.527 1 98.75 79 GLN A O 1
ATOM 641 N N . ARG A 1 80 ? 5.281 -15.18 -2.375 1 98.31 80 ARG A N 1
ATOM 642 C CA . ARG A 1 80 ? 5.016 -16.438 -1.689 1 98.31 80 ARG A CA 1
ATOM 643 C C . ARG A 1 80 ? 4.898 -17.594 -2.684 1 98.31 80 ARG A C 1
ATOM 645 O O . ARG A 1 80 ? 4.359 -17.422 -3.779 1 98.31 80 ARG A O 1
ATOM 652 N N . LYS A 1 81 ? 5.352 -18.719 -2.367 1 97.06 81 LYS A N 1
ATOM 653 C CA . LYS A 1 81 ? 5.137 -19.969 -3.086 1 97.06 81 LYS A CA 1
ATOM 654 C C . LYS A 1 81 ? 4.379 -20.969 -2.227 1 97.06 81 LYS A C 1
ATOM 656 O O . LYS A 1 81 ? 4.23 -20.781 -1.018 1 97.06 81 LYS A O 1
ATOM 661 N N . GLY A 1 82 ? 3.943 -22.016 -2.906 1 97.5 82 GLY A N 1
ATOM 662 C CA . GLY A 1 82 ? 3.189 -23.047 -2.203 1 97.5 82 GLY A CA 1
ATOM 663 C C . GLY A 1 82 ? 1.753 -22.656 -1.928 1 97.5 82 GLY A C 1
ATOM 664 O O . GLY A 1 82 ? 1.137 -21.938 -2.725 1 97.5 82 GLY A O 1
ATOM 665 N N . TYR A 1 83 ? 1.25 -23.25 -0.866 1 97.38 83 TYR A N 1
ATOM 666 C CA . TYR A 1 83 ? -0.155 -23.109 -0.501 1 97.38 83 TYR A CA 1
ATOM 667 C C . TYR A 1 83 ? -0.4 -21.797 0.245 1 97.38 83 TYR A C 1
ATOM 669 O O . TYR A 1 83 ? 0.192 -21.562 1.3 1 97.38 83 TYR A O 1
ATOM 677 N N . VAL A 1 84 ? -1.24 -21 -0.337 1 98.06 84 VAL A N 1
ATOM 678 C CA . VAL A 1 84 ? -1.61 -19.719 0.275 1 98.06 84 VAL A CA 1
ATOM 679 C C . VAL A 1 84 ? -3.111 -19.703 0.558 1 98.06 84 VAL A C 1
ATOM 681 O O . VAL A 1 84 ? -3.924 -19.75 -0.367 1 98.06 84 VAL A O 1
ATOM 684 N N . ARG A 1 85 ? -3.5 -19.547 1.785 1 96.25 85 ARG A N 1
ATOM 685 C CA . ARG A 1 85 ? -4.895 -19.656 2.195 1 96.25 85 ARG A CA 1
ATOM 686 C C . ARG A 1 85 ? -5.652 -18.359 1.937 1 96.25 85 ARG A C 1
ATOM 688 O O . ARG A 1 85 ? -5.039 -17.312 1.715 1 96.25 85 ARG A O 1
ATOM 695 N N . LEU A 1 86 ? -6.93 -18.516 2.029 1 94.56 86 LEU A N 1
ATOM 696 C CA . LEU A 1 86 ? -7.812 -17.359 1.956 1 94.56 86 LEU A CA 1
ATOM 697 C C . LEU A 1 86 ? -7.336 -16.25 2.885 1 94.56 86 LEU A C 1
ATOM 699 O O . LEU A 1 86 ? -6.973 -16.516 4.031 1 94.56 86 LEU A O 1
ATOM 703 N N . ASN A 1 87 ? -7.219 -15.023 2.367 1 95.25 87 ASN A N 1
ATOM 704 C CA . ASN A 1 87 ? -6.922 -13.797 3.096 1 95.25 87 ASN A CA 1
ATOM 705 C C . ASN A 1 87 ? -5.434 -13.664 3.402 1 95.25 87 ASN A C 1
ATOM 707 O O . ASN A 1 87 ? -5 -12.68 4.004 1 95.25 87 ASN A O 1
ATOM 711 N N . GLU A 1 88 ? -4.641 -14.656 3.049 1 97.88 88 GLU A N 1
ATOM 712 C CA . GLU A 1 88 ? -3.193 -14.531 3.207 1 97.88 88 GLU A CA 1
ATOM 713 C C . GLU A 1 88 ? -2.574 -13.773 2.035 1 97.88 88 GLU A C 1
ATOM 715 O O . GLU A 1 88 ? -3.16 -13.711 0.953 1 97.88 88 GLU A O 1
ATOM 720 N N . ILE A 1 89 ? -1.408 -13.211 2.238 1 98.69 89 ILE A N 1
ATOM 721 C CA . ILE A 1 89 ? -0.7 -12.422 1.233 1 98.69 89 ILE A CA 1
ATOM 722 C C . ILE A 1 89 ? 0.089 -13.352 0.314 1 98.69 89 ILE A C 1
ATOM 724 O O . ILE A 1 89 ? 0.892 -14.164 0.781 1 98.69 89 ILE A O 1
ATOM 728 N N . SER A 1 90 ? -0.113 -13.227 -0.939 1 98.44 90 SER A N 1
ATOM 729 C CA . SER A 1 90 ? 0.619 -14.023 -1.914 1 98.44 90 SER A CA 1
ATOM 730 C C . SER A 1 90 ? 1.814 -13.258 -2.473 1 98.44 90 SER A C 1
ATOM 732 O O . SER A 1 90 ? 2.801 -13.867 -2.896 1 98.44 90 SER A O 1
ATOM 734 N N . ILE A 1 91 ? 1.724 -11.984 -2.486 1 98.88 91 ILE A N 1
ATOM 735 C CA . ILE A 1 91 ? 2.824 -11.148 -2.949 1 98.88 91 ILE A CA 1
ATOM 736 C C . ILE A 1 91 ? 2.799 -9.805 -2.215 1 98.88 91 ILE A C 1
ATOM 738 O O . ILE A 1 91 ? 1.726 -9.273 -1.926 1 98.88 91 ILE A O 1
ATOM 742 N N . GLY A 1 92 ? 3.936 -9.312 -1.837 1 98.94 92 GLY A N 1
ATOM 743 C CA . GLY A 1 92 ? 4.129 -7.988 -1.267 1 98.94 92 GLY A CA 1
ATOM 744 C C . GLY A 1 92 ? 5.195 -7.18 -1.986 1 98.94 92 GLY A C 1
ATOM 745 O O . GLY A 1 92 ? 6.266 -7.695 -2.305 1 98.94 92 GLY A O 1
ATOM 746 N N . ILE A 1 93 ? 4.891 -5.984 -2.273 1 99 93 ILE A N 1
ATOM 747 C CA . ILE A 1 93 ? 5.812 -5.062 -2.926 1 99 93 ILE A CA 1
ATOM 748 C C . ILE A 1 93 ? 5.855 -3.746 -2.152 1 99 93 ILE A C 1
ATOM 750 O O . ILE A 1 93 ? 4.816 -3.191 -1.799 1 99 93 ILE A O 1
ATOM 754 N N . GLY A 1 94 ? 6.988 -3.295 -1.859 1 98.94 94 GLY A N 1
ATOM 755 C CA . GLY A 1 94 ? 7.195 -1.979 -1.272 1 98.94 94 GLY A CA 1
ATOM 756 C C . GLY A 1 94 ? 8.109 -1.096 -2.096 1 98.94 94 GLY A C 1
ATOM 757 O O . GLY A 1 94 ? 9.109 -1.568 -2.645 1 98.94 94 GLY A O 1
ATOM 758 N N . VAL A 1 95 ? 7.785 0.14 -2.189 1 98.94 95 VAL A N 1
ATOM 759 C CA . VAL A 1 95 ? 8.602 1.136 -2.875 1 98.94 95 VAL A CA 1
ATOM 760 C C . VAL A 1 95 ? 8.703 2.4 -2.023 1 98.94 95 VAL A C 1
ATOM 762 O O . VAL A 1 95 ? 7.695 2.879 -1.494 1 98.94 95 VAL A O 1
ATOM 765 N N . SER A 1 96 ? 9.844 2.891 -1.868 1 98.88 96 SER A N 1
ATOM 766 C CA . SER A 1 96 ? 10.047 4.184 -1.218 1 98.88 96 SER A CA 1
ATOM 767 C C . SER A 1 96 ? 10.586 5.219 -2.199 1 98.88 96 SER A C 1
ATOM 769 O O . SER A 1 96 ? 11.375 4.883 -3.088 1 98.88 96 SER A O 1
ATOM 771 N N . SER A 1 97 ? 10.172 6.402 -2.029 1 98.69 97 SER A N 1
ATOM 772 C CA . SER A 1 97 ? 10.578 7.496 -2.908 1 98.69 97 SER A CA 1
ATOM 773 C C . SER A 1 97 ? 10.492 8.844 -2.195 1 98.69 97 SER A C 1
ATOM 775 O O . SER A 1 97 ? 9.82 8.969 -1.171 1 98.69 97 SER A O 1
ATOM 777 N N . PHE A 1 98 ? 11.188 9.773 -2.725 1 97.5 98 PHE A N 1
ATOM 778 C CA . PHE A 1 98 ? 11.125 11.141 -2.223 1 97.5 98 PHE A CA 1
ATOM 779 C C . PHE A 1 98 ? 9.719 11.711 -2.385 1 97.5 98 PHE A C 1
ATOM 781 O O . PHE A 1 98 ? 9.195 12.359 -1.474 1 97.5 98 PHE A O 1
ATOM 788 N N . HIS A 1 99 ? 9.102 11.422 -3.471 1 96.88 99 HIS A N 1
ATOM 789 C CA . HIS A 1 99 ? 7.758 11.906 -3.77 1 96.88 99 HIS A CA 1
ATOM 790 C C . HIS A 1 99 ? 6.773 10.75 -3.924 1 96.88 99 HIS A C 1
ATOM 792 O O . HIS A 1 99 ? 7.125 9.695 -4.461 1 96.88 99 HIS A O 1
ATOM 798 N N . ARG A 1 100 ? 5.516 11.094 -3.543 1 98.12 100 ARG A N 1
ATOM 799 C CA . ARG A 1 100 ? 4.527 10.023 -3.479 1 98.12 100 ARG A CA 1
ATOM 800 C C . ARG A 1 100 ? 4.133 9.555 -4.875 1 98.12 100 ARG A C 1
ATOM 802 O O . ARG A 1 100 ? 3.889 8.359 -5.09 1 98.12 100 ARG A O 1
ATOM 809 N N . LYS A 1 101 ? 4.125 10.445 -5.852 1 98.5 101 LYS A N 1
ATOM 810 C CA . LYS A 1 101 ? 3.695 10.078 -7.195 1 98.5 101 LYS A CA 1
ATOM 811 C C . LYS A 1 101 ? 4.586 8.977 -7.773 1 98.5 101 LYS A C 1
ATOM 813 O O . LYS A 1 101 ? 4.086 7.992 -8.32 1 98.5 101 LYS A O 1
ATOM 818 N N . ASP A 1 102 ? 5.879 9.141 -7.668 1 98.81 102 ASP A N 1
ATOM 819 C CA . ASP A 1 102 ? 6.816 8.156 -8.188 1 98.81 102 ASP A CA 1
ATOM 820 C C . ASP A 1 102 ? 6.656 6.816 -7.477 1 98.81 102 ASP A C 1
ATOM 822 O O . ASP A 1 102 ? 6.773 5.758 -8.102 1 98.81 102 ASP A O 1
ATOM 826 N N . ALA A 1 103 ? 6.453 6.824 -6.18 1 98.94 103 ALA A N 1
ATOM 827 C CA . ALA A 1 103 ? 6.27 5.586 -5.426 1 98.94 103 ALA A CA 1
ATOM 828 C C . ALA A 1 103 ? 5.047 4.82 -5.922 1 98.94 103 ALA A C 1
ATOM 830 O O . ALA A 1 103 ? 5.105 3.607 -6.125 1 98.94 103 ALA A O 1
ATOM 831 N N . PHE A 1 104 ? 3.924 5.559 -6.129 1 98.94 104 PHE A N 1
ATOM 832 C CA . PHE A 1 104 ? 2.703 4.926 -6.621 1 98.94 104 PHE A CA 1
ATOM 833 C C . PHE A 1 104 ? 2.918 4.336 -8.008 1 98.94 104 PHE A C 1
ATOM 835 O O . PHE A 1 104 ? 2.602 3.17 -8.25 1 98.94 104 PHE A O 1
ATOM 842 N N . MET A 1 105 ? 3.477 5.145 -8.867 1 98.88 105 MET A N 1
ATOM 843 C CA . MET A 1 105 ? 3.639 4.719 -10.258 1 98.88 105 MET A CA 1
ATOM 844 C C . MET A 1 105 ? 4.57 3.514 -10.352 1 98.88 105 MET A C 1
ATOM 846 O O . MET A 1 105 ? 4.281 2.555 -11.07 1 98.88 105 MET A O 1
ATOM 850 N N . ALA A 1 106 ? 5.641 3.578 -9.648 1 98.94 106 ALA A N 1
ATOM 851 C CA . ALA A 1 106 ? 6.609 2.484 -9.695 1 98.94 106 ALA A CA 1
ATOM 852 C C . ALA A 1 106 ? 6.012 1.199 -9.125 1 98.94 106 ALA A C 1
ATOM 854 O O . ALA A 1 106 ? 6.18 0.122 -9.703 1 98.94 106 ALA A O 1
ATOM 855 N N . CYS A 1 107 ? 5.352 1.282 -7.996 1 98.94 107 CYS A N 1
ATOM 856 C CA . CYS A 1 107 ? 4.77 0.105 -7.363 1 98.94 107 CYS A CA 1
ATOM 857 C C . CYS A 1 107 ? 3.734 -0.545 -8.273 1 98.94 107 CYS A C 1
ATOM 859 O O . CYS A 1 107 ? 3.734 -1.765 -8.453 1 98.94 107 CYS A O 1
ATOM 861 N N . GLU A 1 108 ? 2.873 0.275 -8.836 1 98.94 108 GLU A N 1
ATOM 862 C CA . GLU A 1 108 ? 1.862 -0.235 -9.758 1 98.94 108 GLU A CA 1
ATOM 863 C C . GLU A 1 108 ? 2.508 -0.876 -10.984 1 98.94 108 GLU A C 1
ATOM 865 O O . GLU A 1 108 ? 2.1 -1.957 -11.414 1 98.94 108 GLU A O 1
ATOM 870 N N . TYR A 1 109 ? 3.492 -0.191 -11.523 1 98.94 109 TYR A N 1
ATOM 871 C CA . TYR A 1 109 ? 4.211 -0.725 -12.672 1 98.94 109 TYR A CA 1
ATOM 872 C C . TYR A 1 109 ? 4.797 -2.098 -12.359 1 98.94 109 TYR A C 1
ATOM 874 O O . TYR A 1 109 ? 4.664 -3.031 -13.156 1 98.94 109 TYR A O 1
ATOM 882 N N . ILE A 1 110 ? 5.43 -2.24 -11.227 1 98.88 110 ILE A N 1
ATOM 883 C CA . ILE A 1 110 ? 6.145 -3.457 -10.859 1 98.88 110 ILE A CA 1
ATOM 884 C C . ILE A 1 110 ? 5.16 -4.617 -10.719 1 98.88 110 ILE A C 1
ATOM 886 O O . ILE A 1 110 ? 5.367 -5.688 -11.297 1 98.88 110 ILE A O 1
ATOM 890 N N . ILE A 1 111 ? 4.059 -4.406 -10.039 1 98.75 111 ILE A N 1
ATOM 891 C CA . ILE A 1 111 ? 3.113 -5.504 -9.867 1 98.75 111 ILE A CA 1
ATOM 892 C C . ILE A 1 111 ? 2.48 -5.863 -11.203 1 98.75 111 ILE A C 1
ATOM 894 O O . ILE A 1 111 ? 2.262 -7.039 -11.5 1 98.75 111 ILE A O 1
ATOM 898 N N . ASP A 1 112 ? 2.225 -4.844 -12.062 1 98.31 112 ASP A N 1
ATOM 899 C CA . ASP A 1 112 ? 1.642 -5.109 -13.375 1 98.31 112 ASP A CA 1
ATOM 900 C C . ASP A 1 112 ? 2.561 -5.992 -14.211 1 98.31 112 ASP A C 1
ATOM 902 O O . ASP A 1 112 ? 2.1 -6.926 -14.875 1 98.31 112 ASP A O 1
ATOM 906 N N . LYS A 1 113 ? 3.77 -5.664 -14.18 1 98.19 113 LYS A N 1
ATOM 907 C CA . LYS A 1 113 ? 4.73 -6.434 -14.969 1 98.19 113 LYS A CA 1
ATOM 908 C C . LYS A 1 113 ? 4.941 -7.82 -14.367 1 98.19 113 LYS A C 1
ATOM 910 O O . LYS A 1 113 ? 5.098 -8.797 -15.102 1 98.19 113 LYS A O 1
ATOM 915 N N . ILE A 1 114 ? 4.984 -7.941 -13.023 1 97.81 114 ILE A N 1
ATOM 916 C CA . ILE A 1 114 ? 5.199 -9.227 -12.375 1 97.81 114 ILE A CA 1
ATOM 917 C C . ILE A 1 114 ? 4.051 -10.18 -12.719 1 97.81 114 ILE A C 1
ATOM 919 O O . ILE A 1 114 ? 4.266 -11.375 -12.93 1 97.81 114 ILE A O 1
ATOM 923 N N . LYS A 1 115 ? 2.863 -9.633 -12.844 1 95.25 115 LYS A N 1
ATOM 924 C CA . LYS A 1 115 ? 1.692 -10.453 -13.125 1 95.25 115 LYS A CA 1
ATOM 925 C C . LYS A 1 115 ? 1.741 -11.016 -14.539 1 95.25 115 LYS A C 1
ATOM 927 O O . LYS A 1 115 ? 1.003 -11.945 -14.875 1 95.25 115 LYS A O 1
ATOM 932 N N . GLU A 1 116 ? 2.619 -10.523 -15.297 1 92.94 116 GLU A N 1
ATOM 933 C CA . GLU A 1 116 ? 2.771 -10.984 -16.672 1 92.94 116 GLU A CA 1
ATOM 934 C C . GLU A 1 116 ? 3.924 -11.977 -16.797 1 92.94 116 GLU A C 1
ATOM 936 O O . GLU A 1 116 ? 4.172 -12.516 -17.875 1 92.94 116 GLU A O 1
ATOM 941 N N . LEU A 1 117 ? 4.613 -12.297 -15.805 1 91.19 117 LEU A N 1
ATOM 942 C CA . LEU A 1 117 ? 5.828 -13.102 -15.875 1 91.19 117 LEU A CA 1
ATOM 943 C C . LEU A 1 117 ? 5.492 -14.578 -16.062 1 91.19 117 LEU A C 1
ATOM 945 O O . LEU A 1 117 ? 4.73 -15.148 -15.273 1 91.19 117 LEU A O 1
ATOM 949 N N . PRO A 1 118 ? 6.098 -15.203 -16.953 1 87.31 118 PRO A N 1
ATOM 950 C CA . PRO A 1 118 ? 5.809 -16.609 -17.25 1 87.31 118 PRO A CA 1
ATOM 951 C C . PRO A 1 118 ? 6.328 -17.547 -16.172 1 87.31 118 PRO A C 1
ATOM 953 O O . PRO A 1 118 ? 5.727 -18.594 -15.914 1 87.31 118 PRO A O 1
ATOM 956 N N . PRO A 1 119 ? 7.34 -17.312 -15.43 1 91.5 119 PRO A N 1
ATOM 957 C CA . PRO A 1 119 ? 7.879 -18.297 -14.492 1 91.5 119 PRO A CA 1
ATOM 958 C C . PRO A 1 119 ? 7.145 -18.312 -13.156 1 91.5 119 PRO A C 1
ATOM 960 O O . PRO A 1 119 ? 7.613 -18.922 -12.195 1 91.5 119 PRO A O 1
ATOM 963 N N . ILE A 1 120 ? 6.133 -17.641 -12.953 1 93.88 120 ILE A N 1
ATOM 964 C CA . ILE A 1 120 ? 5.293 -17.656 -11.758 1 93.88 120 ILE A CA 1
ATOM 965 C C . ILE A 1 120 ? 3.871 -18.078 -12.141 1 93.88 120 ILE A C 1
ATOM 967 O O . ILE A 1 120 ? 3.205 -17.391 -12.914 1 93.88 120 ILE A O 1
ATOM 971 N N . TRP A 1 121 ? 3.396 -19.141 -11.547 1 92.88 121 TRP A N 1
ATOM 972 C CA . TRP A 1 121 ? 2.082 -19.688 -11.852 1 92.88 121 TRP A CA 1
ATOM 973 C C . TRP A 1 121 ? 1.265 -19.906 -10.586 1 92.88 121 TRP A C 1
ATOM 975 O O . TRP A 1 121 ? 1.825 -20.047 -9.492 1 92.88 121 TRP A O 1
ATOM 985 N N . LYS A 1 122 ? -0.012 -19.859 -10.828 1 93 122 LYS A N 1
ATOM 986 C CA . LYS A 1 122 ? -0.869 -20.141 -9.68 1 93 122 LYS A CA 1
ATOM 987 C C . LYS A 1 122 ? -1.984 -21.109 -10.062 1 93 122 LYS A C 1
ATOM 989 O O . LYS A 1 122 ? -2.396 -21.172 -11.219 1 93 122 LYS A O 1
ATOM 994 N N . LYS A 1 123 ? -2.352 -21.828 -9.141 1 93 123 LYS A N 1
ATOM 995 C CA . LYS A 1 123 ? -3.486 -22.734 -9.227 1 93 123 LYS A CA 1
ATOM 996 C C . LYS A 1 123 ? -4.559 -22.375 -8.203 1 93 123 LYS A C 1
ATOM 998 O O . LYS A 1 123 ? -4.258 -22.203 -7.02 1 93 123 LYS A O 1
ATOM 1003 N N . ASP A 1 124 ? -5.828 -22.281 -8.68 1 92.88 124 ASP A N 1
ATOM 1004 C CA . ASP A 1 124 ? -6.949 -22.047 -7.773 1 92.88 124 ASP A CA 1
ATOM 1005 C C . ASP A 1 124 ? -7.414 -23.344 -7.129 1 92.88 124 ASP A C 1
ATOM 1007 O O . ASP A 1 124 ? -7.586 -24.359 -7.816 1 92.88 124 ASP A O 1
ATOM 1011 N N . ILE A 1 125 ? -7.547 -23.281 -5.914 1 93.81 125 ILE A N 1
ATOM 1012 C CA . ILE A 1 125 ? -8.086 -24.406 -5.164 1 93.81 125 ILE A CA 1
ATOM 1013 C C . ILE A 1 125 ? -9.453 -24.047 -4.594 1 93.81 125 ILE A C 1
ATOM 1015 O O . ILE A 1 125 ? -9.57 -23.094 -3.818 1 93.81 125 ILE A O 1
ATOM 1019 N N . TYR A 1 126 ? -10.461 -24.828 -4.914 1 91.44 126 TYR A N 1
ATOM 1020 C CA . TYR A 1 126 ? -11.82 -24.5 -4.523 1 91.44 126 TYR A CA 1
ATOM 1021 C C . TYR A 1 126 ? -12.273 -25.359 -3.348 1 91.44 126 TYR A C 1
ATOM 1023 O O . TYR A 1 126 ? -11.633 -26.359 -3.02 1 91.44 126 TYR A O 1
ATOM 1031 N N . ASP A 1 127 ? -13.344 -24.938 -2.758 1 90.62 127 ASP A N 1
ATOM 1032 C CA . ASP A 1 127 ? -13.859 -25.594 -1.562 1 90.62 127 ASP A CA 1
ATOM 1033 C C . ASP A 1 127 ? -14.273 -27.031 -1.863 1 90.62 127 ASP A C 1
ATOM 1035 O O . ASP A 1 127 ? -14.211 -27.906 -0.987 1 90.62 127 ASP A O 1
ATOM 1039 N N . ASP A 1 128 ? -14.625 -27.281 -3.002 1 88.25 128 ASP A N 1
ATOM 1040 C CA . ASP A 1 128 ? -15.102 -28.609 -3.352 1 88.25 128 ASP A CA 1
ATOM 1041 C C . ASP A 1 128 ? -13.945 -29.531 -3.738 1 88.25 128 ASP A C 1
ATOM 1043 O O . ASP A 1 128 ? -14.164 -30.672 -4.137 1 88.25 128 ASP A O 1
ATOM 1047 N N . GLY A 1 129 ? -12.773 -28.984 -3.723 1 87.44 129 GLY A N 1
ATOM 1048 C CA . GLY A 1 129 ? -11.594 -29.781 -3.98 1 87.44 129 GLY A CA 1
ATOM 1049 C C . GLY A 1 129 ? -11.078 -29.656 -5.402 1 87.44 129 GLY A C 1
ATOM 1050 O O . GLY A 1 129 ? -9.969 -30.094 -5.707 1 87.44 129 GLY A O 1
ATOM 1051 N N . THR A 1 130 ? -11.867 -29 -6.203 1 89.62 130 THR A N 1
ATOM 1052 C CA . THR A 1 130 ? -11.414 -28.797 -7.574 1 89.62 130 THR A CA 1
ATOM 1053 C C . THR A 1 130 ? -10.289 -27.766 -7.629 1 89.62 130 THR A C 1
ATOM 1055 O O . THR A 1 130 ? -10.195 -26.891 -6.762 1 89.62 130 THR A O 1
ATOM 1058 N N . GLU A 1 131 ? -9.406 -28.031 -8.586 1 90.62 131 GLU A N 1
ATOM 1059 C CA . GLU A 1 131 ? -8.273 -27.141 -8.82 1 90.62 131 GLU A CA 1
ATOM 1060 C C . GLU A 1 131 ? -8.188 -26.719 -10.281 1 90.62 131 GLU A C 1
ATOM 1062 O O . GLU A 1 131 ? -8.586 -27.469 -11.172 1 90.62 131 GLU A O 1
ATOM 1067 N N . GLU A 1 132 ? -7.75 -25.5 -10.516 1 88.25 132 GLU A N 1
ATOM 1068 C CA . GLU A 1 132 ? -7.617 -24.984 -11.875 1 88.25 132 GLU A CA 1
ATOM 1069 C C . GLU A 1 132 ? -6.406 -24.062 -12 1 88.25 132 GLU A C 1
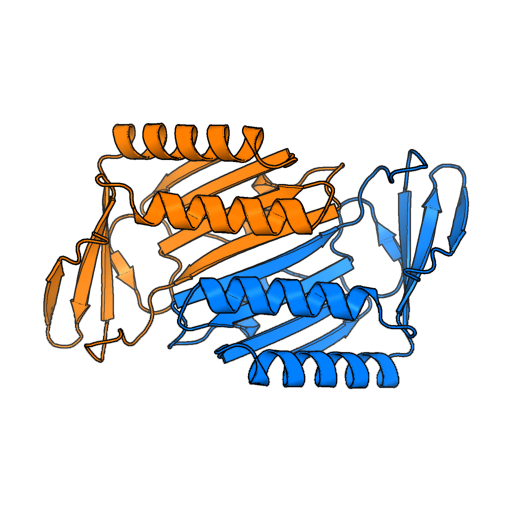ATOM 1071 O O . GLU A 1 132 ? -6.254 -23.125 -11.219 1 88.25 132 GLU A O 1
ATOM 1076 N N . TRP A 1 133 ? -5.582 -24.469 -12.93 1 85.19 133 TRP A N 1
ATOM 1077 C CA . TRP A 1 133 ? -4.453 -23.578 -13.219 1 85.19 133 TRP A CA 1
ATOM 1078 C C . TRP A 1 133 ? -4.914 -22.328 -13.938 1 85.19 133 TRP A C 1
ATOM 1080 O O . TRP A 1 133 ? -5.77 -22.375 -14.82 1 85.19 133 TRP A O 1
ATOM 1090 N N . LYS A 1 134 ? -4.469 -21.219 -13.344 1 75 134 LYS A N 1
ATOM 1091 C CA . LYS A 1 134 ? -4.777 -19.969 -14.023 1 75 134 LYS A CA 1
ATOM 1092 C C . LYS A 1 134 ? -3.523 -19.359 -14.648 1 75 134 LYS A C 1
ATOM 1094 O O . LYS A 1 134 ? -2.445 -19.391 -14.055 1 75 134 LYS A O 1
ATOM 1099 N N . SER A 1 135 ? -3.553 -19.219 -15.953 1 60.75 135 SER A N 1
ATOM 1100 C CA . SER A 1 135 ? -2.48 -18.516 -16.641 1 60.75 135 SER A CA 1
ATOM 1101 C C . SER A 1 135 ? -2.703 -17 -16.609 1 60.75 135 SER A C 1
ATOM 1103 O O . SER A 1 135 ? -3.844 -16.547 -16.656 1 60.75 135 SER A O 1
ATOM 1105 N N . GLU A 1 136 ? -1.824 -16.219 -15.828 1 53.22 136 GLU A N 1
ATOM 1106 C CA . GLU A 1 136 ? -2 -14.773 -15.891 1 53.22 136 GLU A CA 1
ATOM 1107 C C . GLU A 1 136 ? -2.092 -14.289 -17.328 1 53.22 136 GLU A C 1
ATOM 1109 O O . GLU A 1 136 ? -2.404 -13.125 -17.594 1 53.22 136 GLU A O 1
ATOM 1114 N N . LEU A 1 137 ? -1.621 -15.086 -18.328 1 41.75 137 LEU A N 1
ATOM 1115 C CA . LEU A 1 137 ? -1.736 -14.766 -19.75 1 41.75 137 LEU A CA 1
ATOM 1116 C C . LEU A 1 137 ? -3.102 -15.18 -20.281 1 41.75 137 LEU A C 1
ATOM 1118 O O . LEU A 1 137 ? -3.674 -16.172 -19.844 1 41.75 137 LEU A O 1
ATOM 1122 N N . MET B 1 1 ? -12.414 3.551 8.234 1 95.44 1 MET B N 1
ATOM 1123 C CA . MET B 1 1 ? -11.922 3.994 9.531 1 95.44 1 MET B CA 1
ATOM 1124 C C . MET B 1 1 ? -11.023 5.219 9.391 1 95.44 1 MET B C 1
ATOM 1126 O O . MET B 1 1 ? -10.164 5.262 8.508 1 95.44 1 MET B O 1
ATOM 1130 N N . ILE B 1 2 ? -11.289 6.191 10.227 1 98.44 2 ILE B N 1
ATOM 1131 C CA . ILE B 1 2 ? -10.453 7.387 10.289 1 98.44 2 ILE B CA 1
ATOM 1132 C C . ILE B 1 2 ? -9.977 7.609 11.727 1 98.44 2 ILE B C 1
ATOM 1134 O O . ILE B 1 2 ? -10.781 7.586 12.664 1 98.44 2 ILE B O 1
ATOM 1138 N N . LYS B 1 3 ? -8.734 7.793 11.969 1 98.25 3 LYS B N 1
ATOM 1139 C CA . LYS B 1 3 ? -8.18 8.117 13.281 1 98.25 3 LYS B CA 1
ATOM 1140 C C . LYS B 1 3 ? -7.184 9.266 13.188 1 98.25 3 LYS B C 1
ATOM 1142 O O . LYS B 1 3 ? -6.328 9.281 12.297 1 98.25 3 LYS B O 1
ATOM 1147 N N . ILE B 1 4 ? -7.328 10.172 13.938 1 98.19 4 ILE B N 1
ATOM 1148 C CA . ILE B 1 4 ? -6.328 11.195 14.203 1 98.19 4 ILE B CA 1
ATOM 1149 C C . ILE B 1 4 ? -5.754 11.008 15.609 1 98.19 4 ILE B C 1
ATOM 1151 O O . ILE B 1 4 ? -6.488 11.047 16.594 1 98.19 4 ILE B O 1
ATOM 1155 N N . GLN B 1 5 ? -4.414 10.836 15.68 1 98.5 5 GLN B N 1
ATOM 1156 C CA . GLN B 1 5 ? -3.893 10.375 16.969 1 98.5 5 GLN B CA 1
ATOM 1157 C C . GLN B 1 5 ? -2.48 10.898 17.203 1 98.5 5 GLN B C 1
ATOM 1159 O O . GLN B 1 5 ? -1.785 11.281 16.266 1 98.5 5 GLN B O 1
ATOM 1164 N N . ASN B 1 6 ? -2.014 10.852 18.484 1 98.06 6 ASN B N 1
ATOM 1165 C CA . ASN B 1 6 ? -0.651 11.227 18.844 1 98.06 6 ASN B CA 1
ATOM 1166 C C . ASN B 1 6 ? 0.294 10.031 18.781 1 98.06 6 ASN B C 1
ATOM 1168 O O . ASN B 1 6 ? 1.484 10.188 18.5 1 98.06 6 ASN B O 1
ATOM 1172 N N . ASP B 1 7 ? -0.197 8.859 18.984 1 98.25 7 ASP B N 1
ATOM 1173 C CA . ASP B 1 7 ? 0.614 7.648 19.062 1 98.25 7 ASP B CA 1
ATOM 1174 C C . ASP B 1 7 ? 1.18 7.273 17.688 1 98.25 7 ASP B C 1
ATOM 1176 O O . ASP B 1 7 ? 0.574 7.57 16.656 1 98.25 7 ASP B O 1
ATOM 1180 N N . PRO B 1 8 ? 2.307 6.594 17.719 1 98.56 8 PRO B N 1
ATOM 1181 C CA . PRO B 1 8 ? 2.883 6.133 16.453 1 98.56 8 PRO B CA 1
ATOM 1182 C C . PRO B 1 8 ? 1.917 5.262 15.648 1 98.56 8 PRO B C 1
ATOM 1184 O O . PRO B 1 8 ? 1.12 4.52 16.219 1 98.56 8 PRO B O 1
ATOM 1187 N N . ILE B 1 9 ? 1.974 5.332 14.367 1 98.69 9 ILE B N 1
ATOM 1188 C CA . ILE B 1 9 ? 1.154 4.527 13.461 1 98.69 9 ILE B CA 1
ATOM 1189 C C . ILE B 1 9 ? 1.802 3.16 13.258 1 98.69 9 ILE B C 1
ATOM 1191 O O . ILE B 1 9 ? 2.998 3.07 12.977 1 98.69 9 ILE B O 1
ATOM 1195 N N . ASN B 1 10 ? 1.036 2.182 13.492 1 98.44 10 ASN B N 1
ATOM 1196 C CA . ASN B 1 10 ? 1.45 0.811 13.219 1 98.44 10 ASN B CA 1
ATOM 1197 C C . ASN B 1 10 ? 0.845 0.292 11.922 1 98.44 10 ASN B C 1
ATOM 1199 O O . ASN B 1 10 ? -0.377 0.218 11.781 1 98.44 10 ASN B O 1
ATOM 1203 N N . ILE B 1 11 ? 1.658 -0.145 11.023 1 98.69 11 ILE B N 1
ATOM 1204 C CA . ILE B 1 11 ? 1.203 -0.569 9.703 1 98.69 11 ILE B CA 1
ATOM 1205 C C . ILE B 1 11 ? 0.282 -1.78 9.836 1 98.69 11 ILE B C 1
ATOM 1207 O O . ILE B 1 11 ? -0.643 -1.958 9.039 1 98.69 11 ILE B O 1
ATOM 1211 N N . GLU B 1 12 ? 0.478 -2.578 10.828 1 98.38 12 GLU B N 1
ATOM 1212 C CA . GLU B 1 12 ? -0.364 -3.754 11.031 1 98.38 12 GLU B CA 1
ATOM 1213 C C . GLU B 1 12 ? -1.801 -3.354 11.352 1 98.38 12 GLU B C 1
ATOM 1215 O O . GLU B 1 12 ? -2.742 -4.062 10.992 1 98.38 12 GLU B O 1
ATOM 1220 N N . ASP B 1 13 ? -1.934 -2.211 12.078 1 98.38 13 ASP B N 1
ATOM 1221 C CA . ASP B 1 13 ? -3.275 -1.709 12.352 1 98.38 13 ASP B CA 1
ATOM 1222 C C . ASP B 1 13 ? -4.012 -1.369 11.062 1 98.38 13 ASP B C 1
ATOM 1224 O O . ASP B 1 13 ? -5.195 -1.682 10.914 1 98.38 13 ASP B O 1
ATOM 1228 N N . ILE B 1 14 ? -3.342 -0.759 10.117 1 98.88 14 ILE B N 1
ATOM 1229 C CA . ILE B 1 14 ? -3.926 -0.401 8.828 1 98.88 14 ILE B CA 1
ATOM 1230 C C . ILE B 1 14 ? -4.305 -1.668 8.062 1 98.88 14 ILE B C 1
ATOM 1232 O O . ILE B 1 14 ? -5.43 -1.793 7.574 1 98.88 14 ILE B O 1
ATOM 1236 N N . GLN B 1 15 ? -3.309 -2.584 8 1 98.69 15 GLN B N 1
ATOM 1237 C CA . GLN B 1 15 ? -3.547 -3.842 7.301 1 98.69 15 GLN B CA 1
ATOM 1238 C C . GLN B 1 15 ? -4.785 -4.547 7.848 1 98.69 15 GLN B C 1
ATOM 1240 O O . GLN B 1 15 ? -5.609 -5.047 7.078 1 98.69 15 GLN B O 1
ATOM 1245 N N . ARG B 1 16 ? -4.871 -4.621 9.195 1 98.31 16 ARG B N 1
ATOM 1246 C CA . ARG B 1 16 ? -6.004 -5.281 9.836 1 98.31 16 ARG B CA 1
ATOM 1247 C C . ARG B 1 16 ? -7.316 -4.598 9.469 1 98.31 16 ARG B C 1
ATOM 1249 O O . ARG B 1 16 ? -8.32 -5.266 9.219 1 98.31 16 ARG B O 1
ATOM 1256 N N . GLU B 1 17 ? -7.316 -3.303 9.461 1 98.69 17 GLU B N 1
ATOM 1257 C CA . GLU B 1 17 ? -8.539 -2.533 9.25 1 98.69 17 GLU B CA 1
ATOM 1258 C C . GLU B 1 17 ? -9.047 -2.689 7.82 1 98.69 17 GLU B C 1
ATOM 1260 O O . GLU B 1 17 ? -10.25 -2.584 7.57 1 98.69 17 GLU B O 1
ATOM 1265 N N . ILE B 1 18 ? -8.164 -2.984 6.852 1 98.75 18 ILE B N 1
ATOM 1266 C CA . ILE B 1 18 ? -8.617 -3.008 5.469 1 98.75 18 ILE B CA 1
ATOM 1267 C C . ILE B 1 18 ? -8.734 -4.453 4.984 1 98.75 18 ILE B C 1
ATOM 1269 O O . ILE B 1 18 ? -9 -4.699 3.805 1 98.75 18 ILE B O 1
ATOM 1273 N N . LYS B 1 19 ? -8.477 -5.371 5.844 1 98.06 19 LYS B N 1
ATOM 1274 C CA . LYS B 1 19 ? -8.648 -6.773 5.48 1 98.06 19 LYS B CA 1
ATOM 1275 C C . LYS B 1 19 ? -10.07 -7.047 4.996 1 98.06 19 LYS B C 1
ATOM 1277 O O . LYS B 1 19 ? -11.039 -6.621 5.629 1 98.06 19 LYS B O 1
ATOM 1282 N N . ASP B 1 20 ? -10.219 -7.715 3.877 1 97.44 20 ASP B N 1
ATOM 1283 C CA . ASP B 1 20 ? -11.508 -7.969 3.246 1 97.44 20 ASP B CA 1
ATOM 1284 C C . ASP B 1 20 ? -11.477 -9.273 2.445 1 97.44 20 ASP B C 1
ATOM 1286 O O . ASP B 1 20 ? -10.594 -9.469 1.612 1 97.44 20 ASP B O 1
ATOM 1290 N N . ASP B 1 21 ? -12.469 -10.062 2.615 1 95.31 21 ASP B N 1
ATOM 1291 C CA . ASP B 1 21 ? -12.5 -11.398 2.021 1 95.31 21 ASP B CA 1
ATOM 1292 C C . ASP B 1 21 ? -12.625 -11.32 0.501 1 95.31 21 ASP B C 1
ATOM 1294 O O . ASP B 1 21 ? -12.305 -12.273 -0.203 1 95.31 21 ASP B O 1
ATOM 1298 N N . TYR B 1 22 ? -13.07 -10.227 0.066 1 95.56 22 TYR B N 1
ATOM 1299 C CA . TYR B 1 22 ? -13.383 -10.133 -1.355 1 95.56 22 TYR B CA 1
ATOM 1300 C C . TYR B 1 22 ? -12.344 -9.297 -2.088 1 95.56 22 TYR B C 1
ATOM 1302 O O . TYR B 1 22 ? -12.414 -9.133 -3.309 1 95.56 22 TYR B O 1
ATOM 1310 N N . SER B 1 23 ? -11.375 -8.797 -1.358 1 97.44 23 SER B N 1
ATOM 1311 C CA . SER B 1 23 ? -10.352 -7.953 -1.962 1 97.44 23 SER B CA 1
ATOM 1312 C C . SER B 1 23 ? -9.102 -8.758 -2.307 1 97.44 23 SER B C 1
ATOM 1314 O O . SER B 1 23 ? -8.602 -9.523 -1.478 1 97.44 23 SER B O 1
ATOM 1316 N N . GLY B 1 24 ? -8.656 -8.57 -3.477 1 97.44 24 GLY B N 1
ATOM 1317 C CA . GLY B 1 24 ? -7.414 -9.211 -3.893 1 97.44 24 GLY B CA 1
ATOM 1318 C C . GLY B 1 24 ? -6.223 -8.273 -3.881 1 97.44 24 GLY B C 1
ATOM 1319 O O . GLY B 1 24 ? -5.094 -8.695 -4.133 1 97.44 24 GLY B O 1
ATOM 1320 N N . ALA B 1 25 ? -6.535 -7.004 -3.617 1 98.56 25 ALA B N 1
ATOM 1321 C CA . ALA B 1 25 ? -5.488 -5.988 -3.656 1 98.56 25 ALA B CA 1
ATOM 1322 C C . ALA B 1 25 ? -5.602 -5.031 -2.471 1 98.56 25 ALA B C 1
ATOM 1324 O O . ALA B 1 25 ? -6.68 -4.492 -2.205 1 98.56 25 ALA B O 1
ATOM 1325 N N . ASP B 1 26 ? -4.57 -4.906 -1.748 1 98.88 26 ASP B N 1
ATOM 1326 C CA . ASP B 1 26 ? -4.406 -3.867 -0.737 1 98.88 26 ASP B CA 1
ATOM 1327 C C . ASP B 1 26 ? -3.275 -2.91 -1.112 1 98.88 26 ASP B C 1
ATOM 1329 O O . ASP B 1 26 ? -2.164 -3.346 -1.419 1 98.88 26 ASP B O 1
ATOM 1333 N N . VAL B 1 27 ? -3.559 -1.66 -1.088 1 99 27 VAL B N 1
ATOM 1334 C CA . VAL B 1 27 ? -2.533 -0.64 -1.274 1 99 27 VAL B CA 1
ATOM 1335 C C . VAL B 1 27 ? -2.436 0.23 -0.023 1 99 27 VAL B C 1
ATOM 1337 O O . VAL B 1 27 ? -3.447 0.731 0.472 1 99 27 VAL B O 1
ATOM 1340 N N . ILE B 1 28 ? -1.234 0.346 0.478 1 99 28 ILE B N 1
ATOM 1341 C CA . ILE B 1 28 ? -0.973 1.125 1.683 1 99 28 ILE B CA 1
ATOM 1342 C C . ILE B 1 28 ? 0.049 2.219 1.379 1 99 28 ILE B C 1
ATOM 1344 O O . ILE B 1 28 ? 1.098 1.949 0.788 1 99 28 ILE B O 1
ATOM 1348 N N . PHE B 1 29 ? -0.25 3.355 1.691 1 99 29 PHE B N 1
ATOM 1349 C CA . PHE B 1 29 ? 0.648 4.5 1.617 1 99 29 PHE B CA 1
ATOM 1350 C C . PHE B 1 29 ? 1.087 4.938 3.01 1 99 29 PHE B C 1
ATOM 1352 O O . PHE B 1 29 ? 0.259 5.07 3.914 1 99 29 PHE B O 1
ATOM 1359 N N . LEU B 1 30 ? 2.291 5.195 3.184 1 98.94 30 LEU B N 1
ATOM 1360 C CA . LEU B 1 30 ? 2.863 5.758 4.402 1 98.94 30 LEU B CA 1
ATOM 1361 C C . LEU B 1 30 ? 3.646 7.031 4.102 1 98.94 30 LEU B C 1
ATOM 1363 O O . LEU B 1 30 ? 4.633 6.996 3.361 1 98.94 30 LEU B O 1
ATOM 1367 N N . GLY B 1 31 ? 3.215 8.109 4.617 1 98.62 31 GLY B N 1
ATOM 1368 C CA . GLY B 1 31 ? 4.047 9.305 4.652 1 98.62 31 GLY B CA 1
ATOM 1369 C C . GLY B 1 31 ? 5.047 9.305 5.797 1 98.62 31 GLY B C 1
ATOM 1370 O O . GLY B 1 31 ? 4.664 9.156 6.961 1 98.62 31 GLY B O 1
ATOM 1371 N N . THR B 1 32 ? 6.266 9.477 5.5 1 98 32 THR B N 1
ATOM 1372 C CA . THR B 1 32 ? 7.309 9.43 6.52 1 98 32 THR B CA 1
ATOM 1373 C C . THR B 1 32 ? 8.109 10.727 6.539 1 98 32 THR B C 1
ATOM 1375 O O . THR B 1 32 ? 8.266 11.383 5.504 1 98 32 THR B O 1
ATOM 1378 N N . VAL B 1 33 ? 8.586 11.055 7.715 1 96.81 33 VAL B N 1
ATOM 1379 C CA . VAL B 1 33 ? 9.398 12.258 7.832 1 96.81 33 VAL B CA 1
ATOM 1380 C C . VAL B 1 33 ? 10.781 12.016 7.23 1 96.81 33 VAL B C 1
ATOM 1382 O O . VAL B 1 33 ? 11.5 11.117 7.66 1 96.81 33 VAL B O 1
ATOM 1385 N N . ARG B 1 34 ? 11.055 12.75 6.262 1 95.38 34 ARG B N 1
ATOM 1386 C CA . ARG B 1 34 ? 12.336 12.594 5.578 1 95.38 34 ARG B CA 1
ATOM 1387 C C . ARG B 1 34 ? 13.391 13.516 6.172 1 95.38 34 ARG B C 1
ATOM 1389 O O . ARG B 1 34 ? 13.062 14.547 6.766 1 95.38 34 ARG B O 1
ATOM 1396 N N . LYS B 1 35 ? 14.609 13.219 5.887 1 93.88 35 LYS B N 1
ATOM 1397 C CA . LYS B 1 35 ? 15.75 13.953 6.43 1 93.88 35 LYS B CA 1
ATOM 1398 C C . LYS B 1 35 ? 15.891 15.32 5.773 1 93.88 35 LYS B C 1
ATOM 1400 O O . LYS B 1 35 ? 16.359 16.266 6.398 1 93.88 35 LYS B O 1
ATOM 1405 N N . THR B 1 36 ? 15.555 15.359 4.469 1 88.69 36 THR B N 1
ATOM 1406 C CA . THR B 1 36 ? 15.695 16.609 3.73 1 88.69 36 THR B CA 1
ATOM 1407 C C . THR B 1 36 ? 14.438 16.906 2.918 1 88.69 36 THR B C 1
ATOM 1409 O O . THR B 1 36 ? 13.656 16 2.627 1 88.69 36 THR B O 1
ATOM 1412 N N . ASP B 1 37 ? 14.203 18.234 2.842 1 81.12 37 ASP B N 1
ATOM 1413 C CA . ASP B 1 37 ? 13.195 18.641 1.864 1 81.12 37 ASP B CA 1
ATOM 1414 C C . ASP B 1 37 ? 13.844 19.297 0.648 1 81.12 37 ASP B C 1
ATOM 1416 O O . ASP B 1 37 ? 15.055 19.172 0.448 1 81.12 37 ASP B O 1
ATOM 1420 N N . GLU B 1 38 ? 13.062 19.688 -0.26 1 73.94 38 GLU B N 1
ATOM 1421 C CA . GLU B 1 38 ? 13.594 20.25 -1.496 1 73.94 38 GLU B CA 1
ATOM 1422 C C . GLU B 1 38 ? 14.531 21.422 -1.211 1 73.94 38 GLU B C 1
ATOM 1424 O O . GLU B 1 38 ? 15.438 21.703 -1.999 1 73.94 38 GLU B O 1
ATOM 1429 N N . SER B 1 39 ? 14.305 22.047 -0.134 1 68.38 39 SER B N 1
ATOM 1430 C CA . SER B 1 39 ? 15 23.312 0.086 1 68.38 39 SER B CA 1
ATOM 1431 C C . SER B 1 39 ? 16.031 23.188 1.204 1 68.38 39 SER B C 1
ATOM 1433 O O . SER B 1 39 ? 17.062 23.875 1.189 1 68.38 39 SER B O 1
ATOM 1435 N N . LYS B 1 40 ? 15.602 22.516 2.209 1 71.44 40 LYS B N 1
ATOM 1436 C CA . LYS B 1 40 ? 16.438 22.547 3.4 1 71.44 40 LYS B CA 1
ATOM 1437 C C . LYS B 1 40 ? 16.875 21.156 3.811 1 71.44 40 LYS B C 1
ATOM 1439 O O . LYS B 1 40 ? 16.125 20.188 3.666 1 71.44 40 LYS B O 1
ATOM 1444 N N . LYS B 1 41 ? 18.047 21.281 4.227 1 73.69 41 LYS B N 1
ATOM 1445 C CA . LYS B 1 41 ? 18.656 20.062 4.715 1 73.69 41 LYS B CA 1
ATOM 1446 C C . LYS B 1 41 ? 18.547 19.953 6.23 1 73.69 41 LYS B C 1
ATOM 1448 O O . LYS B 1 41 ? 18.297 20.953 6.91 1 73.69 41 LYS B O 1
ATOM 1453 N N . ASN B 1 42 ? 18.406 18.719 6.758 1 87.62 42 ASN B N 1
ATOM 1454 C CA . ASN B 1 42 ? 18.578 18.328 8.156 1 87.62 42 ASN B CA 1
ATOM 1455 C C . ASN B 1 42 ? 17.281 18.5 8.945 1 87.62 42 ASN B C 1
ATOM 1457 O O . ASN B 1 42 ? 17.266 19.156 9.984 1 87.62 42 ASN B O 1
ATOM 1461 N N . ILE B 1 43 ? 16.219 18.062 8.5 1 92.12 43 ILE B N 1
ATOM 1462 C CA . ILE B 1 43 ? 14.969 17.984 9.242 1 92.12 43 ILE B CA 1
ATOM 1463 C C . ILE B 1 43 ? 15.125 16.984 10.383 1 92.12 43 ILE B C 1
ATOM 1465 O O . ILE B 1 43 ? 15.547 15.844 10.172 1 92.12 43 ILE B O 1
ATOM 1469 N N . LYS B 1 44 ? 14.805 17.48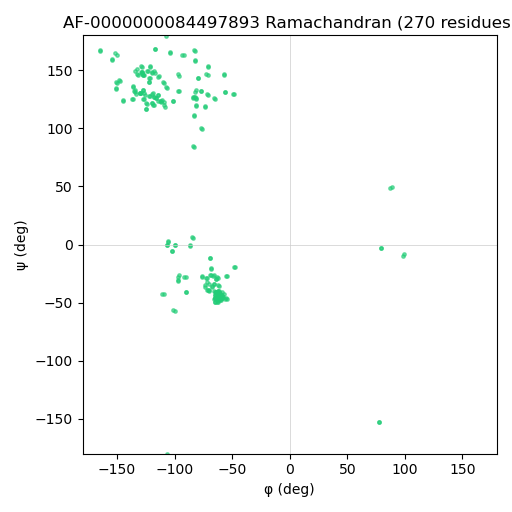4 11.539 1 93.12 44 LYS B N 1
ATOM 1470 C CA . LYS B 1 44 ? 14.844 16.625 12.727 1 93.12 44 LYS B CA 1
ATOM 1471 C C . LYS B 1 44 ? 13.492 15.953 12.953 1 93.12 44 LYS B C 1
ATOM 1473 O O . LYS B 1 44 ? 13.445 14.789 13.352 1 93.12 44 LYS B O 1
ATOM 1478 N N . ALA B 1 45 ? 12.469 16.766 12.734 1 95.94 45 ALA B N 1
ATOM 1479 C CA . ALA B 1 45 ? 11.109 16.297 12.984 1 95.94 45 ALA B CA 1
ATOM 1480 C C . ALA B 1 45 ? 10.086 17.219 12.328 1 95.94 45 ALA B C 1
ATOM 1482 O O . ALA B 1 45 ? 10.43 18.297 11.828 1 95.94 45 ALA B O 1
ATOM 1483 N N . LEU B 1 46 ? 8.906 16.656 12.336 1 95.88 46 LEU B N 1
ATOM 1484 C CA . LEU B 1 46 ? 7.75 17.484 12 1 95.88 46 LEU B CA 1
ATOM 1485 C C . LEU B 1 46 ? 6.754 17.531 13.148 1 95.88 46 LEU B C 1
ATOM 1487 O O . LEU B 1 46 ? 6.645 16.578 13.922 1 95.88 46 LEU B O 1
ATOM 1491 N N . TYR B 1 47 ? 6.113 18.625 13.25 1 96.25 47 TYR B N 1
ATOM 1492 C CA . TYR B 1 47 ? 5.02 18.75 14.203 1 96.25 47 TYR B CA 1
ATOM 1493 C C . TYR B 1 47 ? 3.695 18.984 13.477 1 96.25 47 TYR B C 1
ATOM 1495 O O . TYR B 1 47 ? 3.557 19.938 12.711 1 96.25 47 TYR B O 1
ATOM 1503 N N . TYR B 1 48 ? 2.73 18.125 13.812 1 96.44 48 TYR B N 1
ATOM 1504 C CA . TYR B 1 48 ? 1.435 18.219 13.148 1 96.44 48 TYR B CA 1
ATOM 1505 C C . TYR B 1 48 ? 0.364 18.719 14.109 1 96.44 48 TYR B C 1
ATOM 1507 O O . TYR B 1 48 ? 0.314 18.312 15.266 1 96.44 48 TYR B O 1
ATOM 1515 N N . GLU B 1 49 ? -0.449 19.562 13.547 1 95.12 49 GLU B N 1
ATOM 1516 C CA . GLU B 1 49 ? -1.668 20.016 14.219 1 95.12 49 GLU B CA 1
ATOM 1517 C C . GLU B 1 49 ? -2.887 19.844 13.32 1 95.12 49 GLU B C 1
ATOM 1519 O O . GLU B 1 49 ? -2.768 19.891 12.094 1 95.12 49 GLU B O 1
ATOM 1524 N N . SER B 1 50 ? -4.012 19.594 13.992 1 95 50 SER B N 1
ATOM 1525 C CA . SER B 1 50 ? -5.242 19.453 13.219 1 95 50 SER B CA 1
ATOM 1526 C C . SER B 1 50 ? -6.449 19.938 14.023 1 95 50 SER B C 1
ATOM 1528 O O . SER B 1 50 ? -6.449 19.875 15.25 1 95 50 SER B O 1
ATOM 1530 N N . TYR B 1 51 ? -7.328 20.578 13.344 1 96.62 51 TYR B N 1
ATOM 1531 C CA . TYR B 1 51 ? -8.68 20.641 13.883 1 96.62 51 TYR B CA 1
ATOM 1532 C C . TYR B 1 51 ? -9.414 19.328 13.672 1 96.62 51 TYR B C 1
ATOM 1534 O O . TYR B 1 51 ? -10.047 19.109 12.625 1 96.62 51 TYR B O 1
ATOM 1542 N N . ASP B 1 52 ? -9.453 18.547 14.664 1 97.12 52 ASP B N 1
ATOM 1543 C CA . ASP B 1 52 ? -9.703 17.125 14.508 1 97.12 52 ASP B CA 1
ATOM 1544 C C . ASP B 1 52 ? -11.086 16.859 13.906 1 97.12 52 ASP B C 1
ATOM 1546 O O . ASP B 1 52 ? -11.219 16.125 12.93 1 97.12 52 ASP B O 1
ATOM 1550 N N . ALA B 1 53 ? -12.086 17.531 14.484 1 97.56 53 ALA B N 1
ATOM 1551 C CA . ALA B 1 53 ? -13.453 17.281 14.039 1 97.56 53 ALA B CA 1
ATOM 1552 C C . ALA B 1 53 ? -13.625 17.641 12.562 1 97.56 53 ALA B C 1
ATOM 1554 O O . ALA B 1 53 ? -14.219 16.891 11.797 1 97.56 53 ALA B O 1
ATOM 1555 N N . MET B 1 54 ? -13.125 18.75 12.172 1 97.5 54 MET B N 1
ATOM 1556 C CA . MET B 1 54 ? -13.234 19.203 10.789 1 97.5 54 MET B CA 1
ATOM 1557 C C . MET B 1 54 ? -12.375 18.344 9.867 1 97.5 54 MET B C 1
ATOM 1559 O O . MET B 1 54 ? -12.789 18.016 8.758 1 97.5 54 MET B O 1
ATOM 1563 N N . ALA B 1 55 ? -11.203 17.984 10.328 1 97.5 55 ALA B N 1
ATOM 1564 C CA . ALA B 1 55 ? -10.32 17.109 9.547 1 97.5 55 ALA B CA 1
ATOM 1565 C C . ALA B 1 55 ? -10.984 15.766 9.266 1 97.5 55 ALA B C 1
ATOM 1567 O O . ALA B 1 55 ? -10.977 15.297 8.133 1 97.5 55 ALA B O 1
ATOM 1568 N N . GLU B 1 56 ? -11.531 15.203 10.289 1 98.12 56 GLU B N 1
ATOM 1569 C CA . GLU B 1 56 ? -12.195 13.914 10.141 1 98.12 56 GLU B CA 1
ATOM 1570 C C . GLU B 1 56 ? -13.359 14.008 9.156 1 98.12 56 GLU B C 1
ATOM 1572 O O . GLU B 1 56 ? -13.555 13.117 8.32 1 98.12 56 GLU B O 1
ATOM 1577 N N . LYS B 1 57 ? -14.125 15.055 9.352 1 98.12 57 LYS B N 1
ATOM 1578 C CA . LYS B 1 57 ? -15.25 15.266 8.438 1 98.12 57 LYS B CA 1
ATOM 1579 C C . LYS B 1 57 ? -14.773 15.391 6.996 1 98.12 57 LYS B C 1
ATOM 1581 O O . LYS B 1 57 ? -15.367 14.812 6.086 1 98.12 57 LYS B O 1
ATOM 1586 N N . SER B 1 58 ? -13.734 16.172 6.793 1 98.12 58 SER B N 1
ATOM 1587 C CA . SER B 1 58 ? -13.188 16.375 5.457 1 98.12 58 SER B CA 1
ATOM 1588 C C . SER B 1 58 ? -12.625 15.086 4.879 1 98.12 58 SER B C 1
ATOM 1590 O O . SER B 1 58 ? -12.836 14.789 3.701 1 98.12 58 SER B O 1
ATOM 1592 N N . ILE B 1 59 ? -11.953 14.312 5.648 1 98.62 59 ILE B N 1
ATOM 1593 C CA . ILE B 1 59 ? -11.391 13.039 5.195 1 98.62 59 ILE B CA 1
ATOM 1594 C C . ILE B 1 59 ? -12.523 12.078 4.828 1 98.62 59 ILE B C 1
ATOM 1596 O O . ILE B 1 59 ? -12.445 11.375 3.818 1 98.62 59 ILE B O 1
ATOM 1600 N N . ASN B 1 60 ? -13.516 12.117 5.656 1 98.62 60 ASN B N 1
ATOM 1601 C CA . ASN B 1 60 ? -14.664 11.266 5.359 1 98.62 60 ASN B CA 1
ATOM 1602 C C . ASN B 1 60 ? -15.266 11.602 3.996 1 98.62 60 ASN B C 1
ATOM 1604 O O . ASN B 1 60 ? -15.633 10.703 3.24 1 98.62 60 ASN B O 1
ATOM 1608 N N . LYS B 1 61 ? -15.391 12.844 3.748 1 98.56 61 LYS B N 1
ATOM 1609 C CA . LYS B 1 61 ? -15.914 13.273 2.455 1 98.56 61 LYS B CA 1
ATOM 1610 C C . LYS B 1 61 ? -15.016 12.797 1.315 1 98.56 61 LYS B C 1
ATOM 1612 O O . LYS B 1 61 ? -15.508 12.352 0.274 1 98.56 61 LYS B O 1
ATOM 1617 N N . ILE B 1 62 ? -13.742 12.922 1.448 1 98.75 62 ILE B N 1
ATOM 1618 C CA . ILE B 1 62 ? -12.773 12.484 0.453 1 98.75 62 ILE B CA 1
ATOM 1619 C C . ILE B 1 62 ? -12.93 10.984 0.201 1 98.75 62 ILE B C 1
ATOM 1621 O O . ILE B 1 62 ? -12.93 10.539 -0.949 1 98.75 62 ILE B O 1
ATOM 1625 N N . ILE B 1 63 ? -13.094 10.211 1.281 1 98.88 63 ILE B N 1
ATOM 1626 C CA . ILE B 1 63 ? -13.258 8.766 1.175 1 98.88 63 ILE B CA 1
ATOM 1627 C C . ILE B 1 63 ? -14.555 8.445 0.438 1 98.88 63 ILE B C 1
ATOM 1629 O O . ILE B 1 63 ? -14.578 7.574 -0.438 1 98.88 63 ILE B O 1
ATOM 1633 N N . ASP B 1 64 ? -15.586 9.172 0.815 1 98.75 64 ASP B N 1
ATOM 1634 C CA . ASP B 1 64 ? -16.859 8.969 0.147 1 98.75 64 ASP B CA 1
ATOM 1635 C C . ASP B 1 64 ? -16.766 9.258 -1.349 1 98.75 64 ASP B C 1
ATOM 1637 O O . ASP B 1 64 ? -17.312 8.523 -2.17 1 98.75 64 ASP B O 1
ATOM 1641 N N . ASP B 1 65 ? -16.109 10.32 -1.717 1 98.81 65 ASP B N 1
ATOM 1642 C CA . ASP B 1 65 ? -15.906 10.656 -3.121 1 98.81 65 ASP B CA 1
ATOM 1643 C C . ASP B 1 65 ? -15.094 9.578 -3.83 1 98.81 65 ASP B C 1
ATOM 1645 O O . ASP B 1 65 ? -15.398 9.211 -4.969 1 98.81 65 ASP B O 1
ATOM 1649 N N . ALA B 1 66 ? -14.039 9.094 -3.17 1 98.88 66 ALA B N 1
ATOM 1650 C CA . ALA B 1 66 ? -13.242 8.016 -3.742 1 98.88 66 ALA B CA 1
ATOM 1651 C C . ALA B 1 66 ? -14.102 6.789 -4.039 1 98.88 66 ALA B C 1
ATOM 1653 O O . ALA B 1 66 ? -13.953 6.156 -5.086 1 98.88 66 ALA B O 1
ATOM 1654 N N . LYS B 1 67 ? -14.977 6.465 -3.133 1 98.69 67 LYS B N 1
ATOM 1655 C CA . LYS B 1 67 ? -15.836 5.289 -3.277 1 98.69 67 LYS B CA 1
ATOM 1656 C C . LYS B 1 67 ? -16.797 5.445 -4.453 1 98.69 67 LYS B C 1
ATOM 1658 O O . LYS B 1 67 ? -17.25 4.453 -5.031 1 98.69 67 LYS B O 1
ATOM 1663 N N . LYS B 1 68 ? -17.109 6.672 -4.781 1 98.69 68 LYS B N 1
ATOM 1664 C CA . LYS B 1 68 ? -17.969 6.934 -5.934 1 98.69 68 LYS B CA 1
ATOM 1665 C C . LYS B 1 68 ? -17.203 6.758 -7.242 1 98.69 68 LYS B C 1
ATOM 1667 O O . LYS B 1 68 ? -17.797 6.398 -8.266 1 98.69 68 LYS B O 1
ATOM 1672 N N . MET B 1 69 ? -15.906 6.969 -7.199 1 98.81 69 MET B N 1
ATOM 1673 C CA . MET B 1 69 ? -15.094 6.996 -8.414 1 98.81 69 MET B CA 1
ATOM 1674 C C . MET B 1 69 ? -14.43 5.645 -8.656 1 98.81 69 MET B C 1
ATOM 1676 O O . MET B 1 69 ? -14.18 5.266 -9.805 1 98.81 69 MET B O 1
ATOM 1680 N N . TYR B 1 70 ? -14.156 4.969 -7.621 1 98.81 70 TYR B N 1
ATOM 1681 C CA . TYR B 1 70 ? -13.398 3.727 -7.699 1 98.81 70 TYR B CA 1
ATOM 1682 C C . TYR B 1 70 ? -14.133 2.598 -6.98 1 98.81 70 TYR B C 1
ATOM 1684 O O . TYR B 1 70 ? -14.812 2.828 -5.984 1 98.81 70 TYR B O 1
ATOM 1692 N N . ASP B 1 71 ? -14.016 1.39 -7.453 1 98.62 71 ASP B N 1
ATOM 1693 C CA . ASP B 1 71 ? -14.617 0.214 -6.832 1 98.62 71 ASP B CA 1
ATOM 1694 C C . ASP B 1 71 ? -13.727 -0.338 -5.723 1 98.62 71 ASP B C 1
ATOM 1696 O O . ASP B 1 71 ? -12.977 -1.295 -5.938 1 98.62 71 ASP B O 1
ATOM 1700 N N . ILE B 1 72 ? -13.852 0.22 -4.531 1 98.81 72 ILE B N 1
ATOM 1701 C CA . ILE B 1 72 ? -13 -0.142 -3.406 1 98.81 72 ILE B CA 1
ATOM 1702 C C . ILE B 1 72 ? -13.859 -0.644 -2.248 1 98.81 72 ILE B C 1
ATOM 1704 O O . ILE B 1 72 ? -15.031 -0.261 -2.121 1 98.81 72 ILE B O 1
ATOM 1708 N N . ASN B 1 73 ? -13.352 -1.463 -1.404 1 98.44 73 ASN B N 1
ATOM 1709 C CA . ASN B 1 73 ? -14.109 -2.131 -0.347 1 98.44 73 ASN B CA 1
ATOM 1710 C C . ASN B 1 73 ? -13.898 -1.45 1.003 1 98.44 73 ASN B C 1
ATOM 1712 O O . ASN B 1 73 ? -14.867 -1.053 1.656 1 98.44 73 ASN B O 1
ATOM 1716 N N . LYS B 1 74 ? -12.656 -1.34 1.415 1 98.81 74 LYS B N 1
ATOM 1717 C CA . LYS B 1 74 ? -12.359 -0.749 2.717 1 98.81 74 LYS B CA 1
ATOM 1718 C C . LYS B 1 74 ? -11.297 0.343 2.596 1 98.81 74 LYS B C 1
ATOM 1720 O O . LYS B 1 74 ? -10.453 0.294 1.705 1 98.81 74 LYS B O 1
ATOM 1725 N N . VAL B 1 75 ? -11.422 1.312 3.461 1 98.94 75 VAL B N 1
ATOM 1726 C CA . VAL B 1 75 ? -10.461 2.404 3.545 1 98.94 75 VAL B CA 1
ATOM 1727 C C . VAL B 1 75 ? -10.125 2.688 5.008 1 98.94 75 VAL B C 1
ATOM 1729 O O . VAL B 1 75 ? -11.008 2.672 5.867 1 98.94 75 VAL B O 1
ATOM 1732 N N . CYS B 1 76 ? -8.867 2.867 5.246 1 98.94 76 CYS B N 1
ATOM 1733 C CA . CYS B 1 76 ? -8.367 3.297 6.547 1 98.9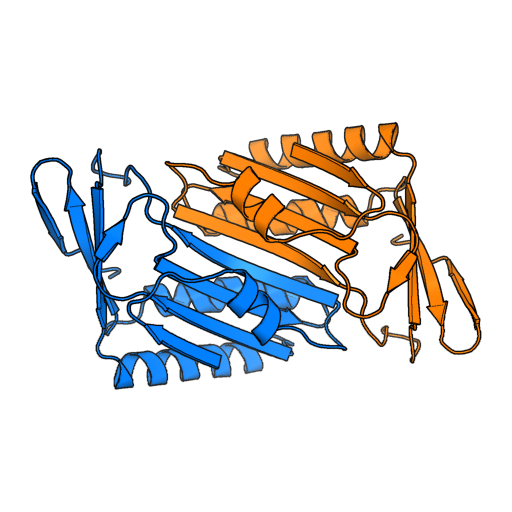4 76 CYS B CA 1
ATOM 1734 C C . CYS B 1 76 ? -7.422 4.484 6.402 1 98.94 76 CYS B C 1
ATOM 1736 O O . CYS B 1 76 ? -6.543 4.48 5.539 1 98.94 76 CYS B O 1
ATOM 1738 N N . VAL B 1 77 ? -7.66 5.496 7.172 1 98.94 77 VAL B N 1
ATOM 1739 C CA . VAL B 1 77 ? -6.77 6.648 7.23 1 98.94 77 VAL B CA 1
ATOM 1740 C C . VAL B 1 77 ? -6.371 6.922 8.68 1 98.94 77 VAL B C 1
ATOM 1742 O O . VAL B 1 77 ? -7.234 7.098 9.539 1 98.94 77 VAL B O 1
ATOM 1745 N N . ILE B 1 78 ? -5.105 6.973 8.938 1 98.88 78 ILE B N 1
ATOM 1746 C CA . ILE B 1 78 ? -4.582 7.355 10.25 1 98.88 78 ILE B CA 1
ATOM 1747 C C . ILE B 1 78 ? -3.629 8.539 10.102 1 98.88 78 ILE B C 1
ATOM 1749 O O . ILE B 1 78 ? -2.629 8.453 9.383 1 98.88 78 ILE B O 1
ATOM 1753 N N . GLN B 1 79 ? -3.941 9.555 10.734 1 98.75 79 GLN B N 1
ATOM 1754 C CA . GLN B 1 79 ? -3.123 10.766 10.75 1 98.75 79 GLN B CA 1
ATOM 1755 C C . GLN B 1 79 ? -2.512 10.992 12.133 1 98.75 79 GLN B C 1
ATOM 1757 O O . GLN B 1 79 ? -3.229 11.039 13.133 1 98.75 79 GLN B O 1
ATOM 1762 N N . ARG B 1 80 ? -1.228 11.07 12.148 1 98.31 80 ARG B N 1
ATOM 1763 C CA . ARG B 1 80 ? -0.512 11.375 13.383 1 98.31 80 ARG B CA 1
ATOM 1764 C C . ARG B 1 80 ? -0.55 12.867 13.688 1 98.31 80 ARG B C 1
ATOM 1766 O O . ARG B 1 80 ? -0.47 13.695 12.773 1 98.31 80 ARG B O 1
ATOM 1773 N N . LYS B 1 81 ? -0.64 13.242 14.875 1 97.06 81 LYS B N 1
ATOM 1774 C CA . LYS B 1 81 ? -0.481 14.609 15.375 1 97.06 81 LYS B CA 1
ATOM 1775 C C . LYS B 1 81 ? 0.709 14.711 16.328 1 97.06 81 LYS B C 1
ATOM 1777 O O . LYS B 1 81 ? 1.244 13.695 16.766 1 97.06 81 LYS B O 1
ATOM 1782 N N . GLY B 1 82 ? 1.05 15.953 16.609 1 97.5 82 GLY B N 1
ATOM 1783 C CA . GLY B 1 82 ? 2.174 16.188 17.5 1 97.5 82 GLY B CA 1
ATOM 1784 C C . GLY B 1 82 ? 3.52 15.992 16.828 1 97.5 82 GLY B C 1
ATOM 1785 O O . GLY B 1 82 ? 3.672 16.266 15.633 1 97.5 82 GLY B O 1
ATOM 1786 N N . TYR B 1 83 ? 4.465 15.648 17.656 1 97.38 83 TYR B N 1
ATOM 1787 C CA . TYR B 1 83 ? 5.859 15.539 17.25 1 97.38 83 TYR B CA 1
ATOM 1788 C C . TYR B 1 83 ? 6.121 14.203 16.562 1 97.38 83 TYR B C 1
ATOM 1790 O O . TYR B 1 83 ? 5.918 13.141 17.156 1 97.38 83 TYR B O 1
ATOM 1798 N N . VAL B 1 84 ? 6.531 14.289 15.344 1 98.06 84 VAL B N 1
ATOM 1799 C CA . VAL B 1 84 ? 6.863 13.094 14.562 1 98.06 84 VAL B CA 1
ATOM 1800 C C . VAL B 1 84 ? 8.336 13.133 14.164 1 98.06 84 VAL B C 1
ATOM 1802 O O . VAL B 1 84 ? 8.766 14.016 13.422 1 98.06 84 VAL B O 1
ATOM 1805 N N . ARG B 1 85 ? 9.102 12.172 14.555 1 96.25 85 ARG B N 1
ATOM 1806 C CA . ARG B 1 85 ? 10.555 12.18 14.359 1 96.25 85 ARG B CA 1
ATOM 1807 C C . ARG B 1 85 ? 10.922 11.703 12.961 1 96.25 85 ARG B C 1
ATOM 1809 O O . ARG B 1 85 ? 10.094 11.125 12.258 1 96.25 85 ARG B O 1
ATOM 1816 N N . LEU B 1 86 ? 12.156 11.945 12.68 1 94.56 86 LEU B N 1
ATOM 1817 C CA . LEU B 1 86 ? 12.734 11.438 11.438 1 94.56 86 LEU B CA 1
ATOM 1818 C C . LEU B 1 86 ? 12.43 9.953 11.258 1 94.56 86 LEU B C 1
ATOM 1820 O O . LEU B 1 86 ? 12.539 9.172 12.203 1 94.56 86 LEU B O 1
ATOM 1824 N N . ASN B 1 87 ? 11.914 9.57 10.078 1 95.25 87 ASN B N 1
ATOM 1825 C CA . ASN B 1 87 ? 11.68 8.203 9.633 1 95.25 87 ASN B CA 1
ATOM 1826 C C . ASN B 1 87 ? 10.398 7.629 10.234 1 95.25 87 ASN B C 1
ATOM 1828 O O . ASN B 1 87 ? 10.039 6.484 9.961 1 95.25 87 ASN B O 1
ATOM 1832 N N . GLU B 1 88 ? 9.727 8.367 11.086 1 97.88 88 GLU B N 1
ATOM 1833 C CA . GLU B 1 88 ? 8.438 7.91 11.602 1 97.88 88 GLU B CA 1
ATOM 1834 C C . GLU B 1 88 ? 7.312 8.227 10.617 1 97.88 88 GLU B C 1
ATOM 1836 O O . GLU B 1 88 ? 7.449 9.117 9.773 1 97.88 88 GLU B O 1
ATOM 1841 N N . ILE B 1 89 ? 6.211 7.516 10.734 1 98.69 89 ILE B N 1
ATOM 1842 C CA . ILE B 1 89 ? 5.059 7.664 9.852 1 98.69 89 ILE B CA 1
ATOM 1843 C C . ILE B 1 89 ? 4.172 8.805 10.344 1 98.69 89 ILE B C 1
ATOM 1845 O O . ILE B 1 89 ? 3.746 8.805 11.508 1 98.69 89 ILE B O 1
ATOM 1849 N N . SER B 1 90 ? 3.895 9.734 9.484 1 98.44 90 SER B N 1
ATOM 1850 C CA . SER B 1 90 ? 3.018 10.844 9.836 1 98.44 90 SER B CA 1
ATOM 1851 C C . SER B 1 90 ? 1.586 10.586 9.383 1 98.44 90 SER B C 1
ATOM 1853 O O . SER B 1 90 ? 0.639 11.117 9.961 1 98.44 90 SER B O 1
ATOM 1855 N N . ILE B 1 91 ? 1.438 9.805 8.383 1 98.88 91 ILE B N 1
ATOM 1856 C CA . ILE B 1 91 ? 0.115 9.438 7.887 1 98.88 91 ILE B CA 1
ATOM 1857 C C . ILE B 1 91 ? 0.164 8.047 7.254 1 98.88 91 ILE B C 1
ATOM 1859 O O . ILE B 1 91 ? 1.155 7.684 6.617 1 98.88 91 ILE B O 1
ATOM 1863 N N . GLY B 1 92 ? -0.833 7.246 7.477 1 98.94 92 GLY B N 1
ATOM 1864 C CA . GLY B 1 92 ? -1.045 5.957 6.844 1 98.94 92 GLY B CA 1
ATOM 1865 C C . GLY B 1 92 ? -2.42 5.816 6.219 1 98.94 92 GLY B C 1
ATOM 1866 O O . GLY B 1 92 ? -3.426 6.191 6.824 1 98.94 92 GLY B O 1
ATOM 1867 N N . ILE B 1 93 ? -2.449 5.355 5.059 1 99 93 ILE B N 1
ATOM 1868 C CA . ILE B 1 93 ? -3.691 5.113 4.332 1 99 93 ILE B CA 1
ATOM 1869 C C . ILE B 1 93 ? -3.688 3.697 3.762 1 99 93 ILE B C 1
ATOM 1871 O O . ILE B 1 93 ? -2.703 3.268 3.154 1 99 93 ILE B O 1
ATOM 1875 N N . GLY B 1 94 ? -4.707 2.975 3.977 1 98.94 94 GLY B N 1
ATOM 1876 C CA . GLY B 1 94 ? -4.918 1.675 3.361 1 98.94 94 GLY B CA 1
ATOM 1877 C C . GLY B 1 94 ? -6.211 1.591 2.57 1 98.94 94 GLY B C 1
ATOM 1878 O O . GLY B 1 94 ? -7.238 2.123 2.994 1 98.94 94 GLY B O 1
ATOM 1879 N N . VAL B 1 95 ? -6.156 0.969 1.468 1 98.94 95 VAL B N 1
ATOM 1880 C CA . VAL B 1 95 ? -7.328 0.728 0.631 1 98.94 95 VAL B CA 1
ATOM 1881 C C . VAL B 1 95 ? -7.336 -0.724 0.159 1 98.94 95 VAL B C 1
ATOM 1883 O O . VAL B 1 95 ? -6.309 -1.245 -0.283 1 98.94 95 VAL B O 1
ATOM 1886 N N . SER B 1 96 ? -8.422 -1.368 0.261 1 98.88 96 SER B N 1
ATOM 1887 C CA . SER B 1 96 ? -8.602 -2.701 -0.306 1 98.88 96 SER B CA 1
ATOM 1888 C C . SER B 1 96 ? -9.633 -2.689 -1.428 1 98.88 96 SER B C 1
ATOM 1890 O O . SER B 1 96 ? -10.617 -1.946 -1.367 1 98.88 96 SER B O 1
ATOM 1892 N N . SER B 1 97 ? -9.414 -3.455 -2.373 1 98.69 97 SER B N 1
ATOM 1893 C CA . SER B 1 97 ? -10.289 -3.533 -3.539 1 98.69 97 SER B CA 1
ATOM 1894 C C . SER B 1 97 ? -10.195 -4.898 -4.207 1 98.69 97 SER B C 1
ATOM 1896 O O . SER B 1 97 ? -9.234 -5.641 -3.988 1 98.69 97 SER B O 1
ATOM 1898 N N . PHE B 1 98 ? -11.172 -5.246 -4.945 1 97.44 98 PHE B N 1
ATOM 1899 C CA . PHE B 1 98 ? -11.172 -6.469 -5.742 1 97.44 98 PHE B CA 1
ATOM 1900 C C . PHE B 1 98 ? -10.055 -6.449 -6.77 1 97.44 98 PHE B C 1
ATOM 1902 O O . PHE B 1 98 ? -9.359 -7.449 -6.961 1 97.44 98 PHE B O 1
ATOM 1909 N N . HIS B 1 99 ? -9.828 -5.289 -7.383 1 96.94 99 HIS B N 1
ATOM 1910 C CA . HIS B 1 99 ? -8.789 -5.121 -8.398 1 96.94 99 HIS B CA 1
ATOM 1911 C C . HIS B 1 99 ? -7.734 -4.117 -7.949 1 96.94 99 HIS B C 1
ATOM 1913 O O . HIS B 1 99 ? -8.062 -3.113 -7.309 1 96.94 99 HIS B O 1
ATOM 1919 N N . ARG B 1 100 ? -6.512 -4.418 -8.43 1 98.19 100 ARG B N 1
ATOM 1920 C CA . ARG B 1 100 ? -5.391 -3.627 -7.93 1 98.19 100 ARG B CA 1
ATOM 1921 C C . ARG B 1 100 ? -5.441 -2.199 -8.461 1 98.19 100 ARG B C 1
ATOM 1923 O O . ARG B 1 100 ? -5.078 -1.255 -7.762 1 98.19 100 ARG B O 1
ATOM 1930 N N . LYS B 1 101 ? -5.922 -1.987 -9.695 1 98.5 101 LYS B N 1
ATOM 1931 C CA . LYS B 1 101 ? -5.941 -0.655 -10.289 1 98.5 101 LYS B CA 1
ATOM 1932 C C . LYS B 1 101 ? -6.773 0.311 -9.453 1 98.5 101 LYS B C 1
ATOM 1934 O O . LYS B 1 101 ? -6.34 1.431 -9.172 1 98.5 101 LYS B O 1
ATOM 1939 N N . ASP B 1 102 ? -7.949 -0.116 -9.039 1 98.81 102 ASP B N 1
ATOM 1940 C CA . ASP B 1 102 ? -8.828 0.728 -8.234 1 98.81 102 ASP B CA 1
ATOM 1941 C C . ASP B 1 102 ? -8.188 1.045 -6.883 1 98.81 102 ASP B C 1
ATOM 1943 O O . ASP B 1 102 ? -8.336 2.156 -6.367 1 98.81 102 ASP B O 1
ATOM 1947 N N . ALA B 1 103 ? -7.547 0.08 -6.277 1 98.94 103 ALA B N 1
ATOM 1948 C CA . ALA B 1 103 ? -6.891 0.304 -4.992 1 98.94 103 ALA B CA 1
ATOM 1949 C C . ALA B 1 103 ? -5.805 1.373 -5.109 1 98.94 103 ALA B C 1
ATOM 1951 O O . ALA B 1 103 ? -5.719 2.271 -4.27 1 98.94 103 ALA B O 1
ATOM 1952 N N . PHE B 1 104 ? -4.984 1.283 -6.18 1 98.94 104 PHE B N 1
ATOM 1953 C CA . PHE B 1 104 ? -3.93 2.264 -6.402 1 98.94 104 PHE B CA 1
ATOM 1954 C C . PHE B 1 104 ? -4.516 3.652 -6.621 1 98.94 104 PHE B C 1
ATOM 1956 O O . PHE B 1 104 ? -4.102 4.617 -5.977 1 98.94 104 PHE B O 1
ATOM 1963 N N . MET B 1 105 ? -5.477 3.715 -7.492 1 98.88 105 MET B N 1
ATOM 1964 C CA . MET B 1 105 ? -6.043 5.008 -7.855 1 98.88 105 MET B CA 1
ATOM 1965 C C . MET B 1 105 ? -6.719 5.664 -6.66 1 98.88 105 MET B C 1
ATOM 1967 O O . MET B 1 105 ? -6.543 6.859 -6.418 1 98.88 105 MET B O 1
ATOM 1971 N N . ALA B 1 106 ? -7.457 4.895 -5.953 1 98.94 106 ALA B N 1
ATOM 1972 C CA . ALA B 1 106 ? -8.172 5.438 -4.801 1 98.94 106 ALA B CA 1
ATOM 1973 C C . ALA B 1 106 ? -7.195 5.91 -3.723 1 98.94 106 ALA B C 1
ATOM 1975 O O . ALA B 1 106 ? -7.367 6.988 -3.152 1 98.94 106 ALA B O 1
ATOM 1976 N N . CYS B 1 107 ? -6.2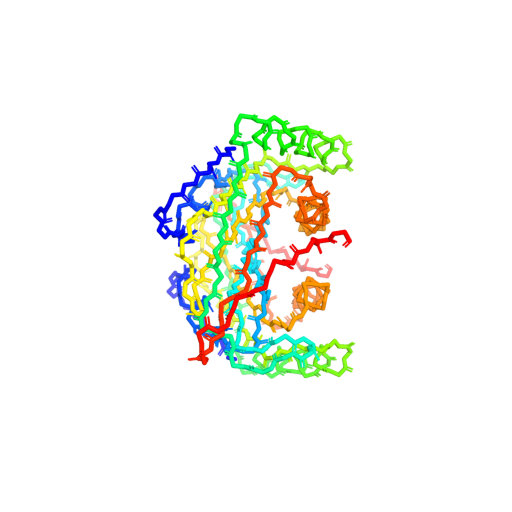15 5.102 -3.416 1 98.94 107 CYS B N 1
ATOM 1977 C CA . CYS B 1 107 ? -5.246 5.453 -2.387 1 98.94 107 CYS B CA 1
ATOM 1978 C C . CYS B 1 107 ? -4.504 6.734 -2.75 1 98.94 107 CYS B C 1
ATOM 1980 O O . CYS B 1 107 ? -4.352 7.629 -1.915 1 98.94 107 CYS B O 1
ATOM 1982 N N . GLU B 1 108 ? -4.051 6.824 -3.982 1 98.94 108 GLU B N 1
ATOM 1983 C CA . GLU B 1 108 ? -3.365 8.023 -4.453 1 98.94 108 GLU B CA 1
ATOM 1984 C C . GLU B 1 108 ? -4.281 9.242 -4.395 1 98.94 108 GLU B C 1
ATOM 1986 O O . GLU B 1 108 ? -3.869 10.312 -3.945 1 98.94 108 GLU B O 1
ATOM 1991 N N . TYR B 1 109 ? -5.5 9.047 -4.84 1 98.94 109 TYR B N 1
ATOM 1992 C CA . TYR B 1 109 ? -6.473 10.133 -4.801 1 98.94 109 TYR B CA 1
ATOM 1993 C C . TYR B 1 109 ? -6.66 10.648 -3.377 1 98.94 109 TYR B C 1
ATOM 1995 O O . TYR B 1 109 ? -6.66 11.859 -3.143 1 98.94 109 TYR B O 1
ATOM 2003 N N . ILE B 1 110 ? -6.797 9.75 -2.439 1 98.88 110 ILE B N 1
ATOM 2004 C CA . ILE B 1 110 ? -7.109 10.102 -1.058 1 98.88 110 ILE B CA 1
ATOM 2005 C C . ILE B 1 110 ? -5.949 10.891 -0.451 1 98.88 110 ILE B C 1
ATOM 2007 O O . ILE B 1 110 ? -6.156 11.961 0.128 1 98.88 110 ILE B O 1
ATOM 2011 N N . ILE B 1 111 ? -4.746 10.43 -0.633 1 98.81 111 ILE B N 1
ATOM 2012 C CA . ILE B 1 111 ? -3.621 11.148 -0.039 1 98.81 111 ILE B CA 1
ATOM 2013 C C . ILE B 1 111 ? -3.455 12.508 -0.716 1 98.81 111 ILE B C 1
ATOM 2015 O O . ILE B 1 111 ? -3.154 13.5 -0.056 1 98.81 111 ILE B O 1
ATOM 2019 N N . ASP B 1 112 ? -3.705 12.578 -2.037 1 98.38 112 ASP B N 1
ATOM 2020 C CA . ASP B 1 112 ? -3.59 13.844 -2.752 1 98.38 112 ASP B CA 1
ATOM 2021 C C . ASP B 1 112 ? -4.574 14.875 -2.203 1 98.38 112 ASP B C 1
ATOM 2023 O O . ASP B 1 112 ? -4.223 16.047 -2.016 1 98.38 112 ASP B O 1
ATOM 2027 N N . LYS B 1 113 ? -5.711 14.43 -1.995 1 98.19 113 LYS B N 1
ATOM 2028 C CA . LYS B 1 113 ? -6.734 15.344 -1.492 1 98.19 113 LYS B CA 1
ATOM 2029 C C . LYS B 1 113 ? -6.473 15.711 -0.035 1 98.19 113 LYS B C 1
ATOM 2031 O O . LYS B 1 113 ? -6.703 16.859 0.371 1 98.19 113 LYS B O 1
ATOM 2036 N N . ILE B 1 114 ? -6.027 14.742 0.782 1 97.81 114 ILE B N 1
ATOM 2037 C CA . ILE B 1 114 ? -5.762 15.008 2.191 1 97.81 114 ILE B CA 1
ATOM 2038 C C . ILE B 1 114 ? -4.66 16.062 2.32 1 97.81 114 ILE B C 1
ATOM 2040 O O . ILE B 1 114 ? -4.719 16.922 3.197 1 97.81 114 ILE B O 1
ATOM 2044 N N . LYS B 1 115 ? -3.715 16.016 1.424 1 95.25 115 LYS B N 1
ATOM 2045 C CA . LYS B 1 115 ? -2.59 16.953 1.483 1 95.25 115 LYS B CA 1
ATOM 2046 C C . LYS B 1 115 ? -3.035 18.375 1.16 1 95.25 115 LYS B C 1
ATOM 2048 O O . LYS B 1 115 ? -2.307 19.328 1.424 1 95.25 115 LYS B O 1
ATOM 2053 N N . GLU B 1 116 ? -4.195 18.5 0.687 1 92.94 116 GLU B N 1
ATOM 2054 C CA . GLU B 1 116 ? -4.734 19.812 0.35 1 92.94 116 GLU B CA 1
ATOM 2055 C C . GLU B 1 116 ? -5.664 20.328 1.446 1 92.94 116 GLU B C 1
ATOM 2057 O O . GLU B 1 116 ? -6.184 21.438 1.356 1 92.94 116 GLU B O 1
ATOM 2062 N N . LEU B 1 117 ? -5.895 19.641 2.479 1 91.19 117 LEU B N 1
ATOM 2063 C CA . LEU B 1 117 ? -6.895 19.984 3.482 1 91.19 117 LEU B CA 1
ATOM 2064 C C . LEU B 1 117 ? -6.395 21.109 4.387 1 91.19 117 LEU B C 1
ATOM 2066 O O . LEU B 1 117 ? -5.312 21 4.969 1 91.19 117 LEU B O 1
ATOM 2070 N N . PRO B 1 118 ? -7.164 22.062 4.59 1 87.25 118 PRO B N 1
ATOM 2071 C CA . PRO B 1 118 ? -6.762 23.219 5.402 1 87.25 118 PRO B CA 1
ATOM 2072 C C . PRO B 1 118 ? -6.676 22.891 6.891 1 87.25 118 PRO B C 1
ATOM 2074 O O . PRO B 1 118 ? -5.832 23.438 7.602 1 87.25 118 PRO B O 1
ATOM 2077 N N . PRO B 1 119 ? -7.371 22 7.473 1 91.31 119 PRO B N 1
ATOM 2078 C CA . PRO B 1 119 ? -7.359 21.812 8.93 1 91.31 119 PRO B CA 1
ATOM 2079 C C . PRO B 1 119 ? -6.203 20.922 9.398 1 91.31 119 PRO B C 1
ATOM 2081 O O . PRO B 1 119 ? -6.188 20.484 10.547 1 91.31 119 PRO B O 1
ATOM 2084 N N . ILE B 1 120 ? -5.324 20.531 8.633 1 93.81 120 ILE B N 1
ATOM 2085 C CA . ILE B 1 120 ? -4.125 19.797 9 1 93.81 120 ILE B CA 1
ATOM 2086 C C . ILE B 1 120 ? -2.883 20.594 8.602 1 93.81 120 ILE B C 1
ATOM 2088 O O . ILE B 1 120 ? -2.67 20.875 7.418 1 93.81 120 ILE B O 1
ATOM 2092 N N . TRP B 1 121 ? -2.045 20.906 9.57 1 92.81 121 TRP B N 1
ATOM 2093 C CA . TRP B 1 121 ? -0.854 21.719 9.344 1 92.81 121 TRP B CA 1
ATOM 2094 C C . TRP B 1 121 ? 0.387 21.031 9.906 1 92.81 121 TRP B C 1
ATOM 2096 O O . TRP B 1 121 ? 0.29 20.188 10.805 1 92.81 121 TRP B O 1
ATOM 2106 N N . LYS B 1 122 ? 1.451 21.391 9.266 1 93.06 122 LYS B N 1
ATOM 2107 C CA . LYS B 1 122 ? 2.699 20.844 9.797 1 93.06 122 LYS B CA 1
ATOM 2108 C C . LYS B 1 122 ? 3.76 21.938 9.938 1 93.06 122 LYS B C 1
ATOM 2110 O O . LYS B 1 122 ? 3.736 22.938 9.211 1 93.06 122 LYS B O 1
ATOM 2115 N N . LYS B 1 123 ? 4.57 21.75 10.836 1 93.19 123 LYS B N 1
ATOM 2116 C CA . LYS B 1 123 ? 5.742 22.578 11.086 1 93.19 123 LYS B CA 1
ATOM 2117 C C . LYS B 1 123 ? 7.027 21.766 10.984 1 93.19 123 LYS B C 1
ATOM 2119 O O . LYS B 1 123 ? 7.145 20.703 11.586 1 93.19 123 LYS B O 1
ATOM 2124 N N . ASP B 1 124 ? 7.988 22.281 10.203 1 93 124 ASP B N 1
ATOM 2125 C CA . ASP B 1 124 ? 9.297 21.641 10.109 1 93 124 ASP B CA 1
ATOM 2126 C C . ASP B 1 124 ? 10.188 22.031 11.289 1 93 124 ASP B C 1
ATOM 2128 O O . ASP B 1 124 ? 10.273 23.219 11.641 1 93 124 ASP B O 1
ATOM 2132 N N . ILE B 1 125 ? 10.75 21.094 11.82 1 93.94 125 ILE B N 1
ATOM 2133 C CA . ILE B 1 125 ? 11.719 21.312 12.891 1 93.94 125 ILE B CA 1
ATOM 2134 C C . ILE B 1 125 ? 13.109 20.875 12.43 1 93.94 125 ILE B C 1
ATOM 2136 O O . ILE B 1 125 ? 13.32 19.719 12.07 1 93.94 125 ILE B O 1
ATOM 2140 N N . TYR B 1 126 ? 14.047 21.781 12.492 1 91.69 126 TYR B N 1
ATOM 2141 C CA . TYR B 1 126 ? 15.383 21.516 11.961 1 91.69 126 TYR B CA 1
ATOM 2142 C C . TYR B 1 126 ? 16.375 21.234 13.086 1 91.69 126 TYR B C 1
ATOM 2144 O O . TYR B 1 126 ? 16.078 21.5 14.258 1 91.69 126 TYR B O 1
ATOM 2152 N N . ASP B 1 127 ? 17.484 20.703 12.711 1 90.81 127 ASP B N 1
ATOM 2153 C CA . ASP B 1 127 ? 18.5 20.281 13.664 1 90.81 127 ASP B CA 1
ATOM 2154 C C . ASP B 1 127 ? 19.031 21.484 14.461 1 90.81 127 ASP B C 1
ATOM 2156 O O . ASP B 1 127 ? 19.438 21.344 15.609 1 90.81 127 ASP B O 1
ATOM 2160 N N . ASP B 1 128 ? 19 22.578 13.883 1 88.62 128 ASP B N 1
ATOM 2161 C CA . ASP B 1 128 ? 19.562 23.75 14.531 1 88.62 128 ASP B CA 1
ATOM 2162 C C . ASP B 1 128 ? 18.531 24.422 15.445 1 88.62 128 ASP B C 1
ATOM 2164 O O . ASP B 1 128 ? 18.797 25.469 16.031 1 88.62 128 ASP B O 1
ATOM 2168 N N . GLY B 1 129 ? 17.344 23.844 15.484 1 87.62 129 GLY B N 1
ATOM 2169 C CA . GLY B 1 129 ? 16.312 24.344 16.375 1 87.62 129 GLY B CA 1
ATOM 2170 C C . GLY B 1 129 ? 15.312 25.25 15.695 1 87.62 129 GLY B C 1
ATOM 2171 O O . GLY B 1 129 ? 14.266 25.562 16.266 1 87.62 129 GLY B O 1
ATOM 2172 N N . THR B 1 130 ? 15.633 25.609 14.469 1 89.88 130 THR B N 1
ATOM 2173 C CA . THR B 1 130 ? 14.688 26.438 13.742 1 89.88 130 THR B CA 1
ATOM 2174 C C . THR B 1 130 ? 13.453 25.656 13.344 1 89.88 130 THR B C 1
ATOM 2176 O O . THR B 1 130 ? 13.516 24.438 13.164 1 89.88 130 THR B O 1
ATOM 2179 N N . GLU B 1 131 ? 12.344 26.391 13.359 1 90.81 131 GLU B N 1
ATOM 2180 C CA . GLU B 1 131 ? 11.062 25.812 12.969 1 90.81 131 GLU B CA 1
ATOM 2181 C C . GLU B 1 131 ? 10.383 26.672 11.898 1 90.81 131 GLU B C 1
ATOM 2183 O O . GLU B 1 131 ? 10.562 27.891 11.859 1 90.81 131 GLU B O 1
ATOM 2188 N N . GLU B 1 132 ? 9.688 26 11.008 1 88.5 132 GLU B N 1
ATOM 2189 C CA . GLU B 1 132 ? 8.992 26.703 9.93 1 88.5 132 GLU B CA 1
ATOM 2190 C C . GLU B 1 132 ? 7.672 26.016 9.586 1 88.5 132 GLU B C 1
ATOM 2192 O O . GLU B 1 132 ? 7.645 24.812 9.336 1 88.5 132 GLU B O 1
ATOM 2197 N N . TRP B 1 133 ? 6.668 26.844 9.68 1 85.56 133 TRP B N 1
ATOM 2198 C CA . TRP B 1 133 ? 5.375 26.312 9.242 1 85.56 133 TRP B CA 1
ATOM 2199 C C . TRP B 1 133 ? 5.328 26.172 7.727 1 85.56 133 TRP B C 1
ATOM 2201 O O . TRP B 1 133 ? 5.816 27.031 6.996 1 85.56 133 TRP B O 1
ATOM 2211 N N . LYS B 1 134 ? 4.922 24.969 7.355 1 75.44 134 LYS B N 1
ATOM 2212 C CA . LYS B 1 134 ? 4.75 24.766 5.922 1 75.44 134 LYS B CA 1
ATOM 2213 C C . LYS B 1 134 ? 3.273 24.641 5.559 1 75.44 134 LYS B C 1
ATOM 2215 O O . LYS B 1 134 ? 2.498 24.016 6.289 1 75.44 134 LYS B O 1
ATOM 2220 N N . SER B 1 135 ? 2.811 25.547 4.711 1 60.84 135 SER B N 1
ATOM 2221 C CA . SER B 1 135 ? 1.462 25.438 4.164 1 60.84 135 SER B CA 1
ATOM 2222 C C . SER B 1 135 ? 1.428 24.5 2.961 1 60.84 135 SER B C 1
ATOM 2224 O O . SER B 1 135 ? 2.383 24.438 2.184 1 60.84 135 SER B O 1
ATOM 2226 N N . GLU B 1 136 ? 0.768 23.234 3.096 1 53.31 136 GLU B N 1
ATOM 2227 C CA . GLU B 1 136 ? 0.669 22.406 1.901 1 53.31 136 GLU B CA 1
ATOM 2228 C C . GLU B 1 136 ? 0.176 23.203 0.703 1 53.31 136 GLU B C 1
ATOM 2230 O O . GLU B 1 136 ? 0.197 22.719 -0.43 1 53.31 136 GLU B O 1
ATOM 2235 N N . LEU B 1 137 ? -0.471 24.391 0.928 1 42.03 137 LEU B N 1
ATOM 2236 C CA . LEU B 1 137 ? -0.924 25.281 -0.138 1 42.03 137 LEU B CA 1
ATOM 2237 C C . LEU B 1 137 ? 0.211 26.188 -0.613 1 42.03 137 LEU B C 1
ATOM 2239 O O . LEU B 1 137 ? 1.078 26.562 0.175 1 42.03 137 LEU B O 1
#

Secondary structure (DSSP, 8-state):
-EEEESSPPPHHHHHHHH--TT-SEEEEEEEE--S--SS-S-EEEEEEEE-HHHHHHHHHHHHHHHHHHS-EEEEEEEEE-EEEETT-EEEEEEEEESSHHHHHHHHHHHHHHHTT-TTEEEEEEETTS-EEEE---/-EEEESSPPPHHHHHHHH--TT-SEEEEEEEE--S--SS-S-EEEEEEEE-HHHHHHHHHHHHHHHHHHS-EEEEEEEEE-EEEETT-EEEEEEEEESSHHHHHHHHHHHHHHHTT-TTEEEEEEETTS-EEEE---

pLDDT: mean 94.75, std 8.62, range [41.75, 99.0]